Protein AF-0000000073522264 (afdb_homodimer)

Foldseek 3Di:
DPPPPPVPVPPVFKKKWKKKFFDADDDVLVVQLVVLCVVLVKAWDDKDKDAQAPAWDWDADPVRDTDTDGGGMMMMIMITDACVDVSNVSSQVSSVVRTPDMDTPDMGGDCPPPPPD/DPPPPPVPVCPVFKKKWKKKFFDADDPVLVVQLVVLCVVLVKAWDDKDKDAQAPAWDWDADPVRDTDTDGGGMMMMIMITDACVDVSNVSSQVSSVVSTPDMDTPDMGGDCPPPPPD

Nearest PDB structures (foldseek):
  6vh5-assembly1_C  TM=8.968E-01  e=1.166E-06  Brucella abortus 2308
  3lf0-assembly1_B  TM=5.833E-01  e=1.166E-03  Mycobacterium tuberculosis
  7p4v-assembly1_A  TM=5.328E-01  e=2.427E-03  Methanothermococcus thermolithotrophicus DSM 2095
  6gb2-assembly1_Bk  TM=5.004E-01  e=4.294E-02  Sus scrofa
  7pkt-assembly1_r  TM=4.452E-01  e=3.037E-01  Chlamydomonas reinhardtii

Organism: Ambrosia artemisiifolia (NCBI:txid4212)

pLDDT: mean 81.62, std 18.37, range [30.58, 97.81]

Solvent-accessible surface area (backbone atoms only — not comparable to full-atom values): 13200 Å² total; per-residue (Å²): 133,81,77,72,69,72,74,62,71,71,80,80,61,48,24,32,24,34,34,38,34,31,44,66,75,73,37,61,50,58,43,53,41,42,44,41,31,47,79,60,72,40,36,51,79,38,42,36,52,40,83,28,75,90,49,65,43,78,40,66,46,99,84,65,52,71,43,79,37,74,31,42,32,35,37,40,39,29,29,58,38,36,74,84,37,65,65,46,44,53,28,51,56,53,36,50,72,67,33,87,40,74,45,77,77,46,65,41,78,46,80,78,63,74,76,78,120,131,80,77,72,68,72,75,63,70,70,80,77,59,48,25,33,24,35,34,39,34,31,41,66,75,70,39,62,50,58,44,54,41,42,45,43,32,46,79,60,71,40,35,51,77,39,40,36,52,40,84,29,73,90,50,66,42,78,42,67,47,97,84,66,52,70,41,78,40,74,30,42,32,34,36,39,36,29,30,59,38,35,74,84,36,65,63,46,45,52,27,51,56,54,37,51,74,67,31,86,40,76,46,78,75,47,63,41,77,47,81,77,64,73,76,80,121

Sequence (234 aa):
MLARVPIVPRTDQAYKTSIVFAQDKGTSVLYKVLSAFAFRNIRLTKIESRPNRNRPIRVVNDANIGTAKHFEYMFYVDFEASMADVRAQNAMAEVQEYTSFLRVLGSYPIDMNPTREMLARVPIVPRTDQAYKTSIVFAQDKGTSVLYKVLSAFAFRNIRLTKIESRPNRNRPIRVVNDANIGTAKHFEYMFYVDFEASMADVRAQNAMAEVQEYTSFLRVLGSYPIDMNPTRE

Radius of gyration: 22.03 Å; Cα contacts (8 Å, |Δi|>4): 432; chains: 2; bounding box: 67×73×45 Å

Structure (mmCIF, N/CA/C/O backbone):
data_AF-0000000073522264-model_v1
#
loop_
_entity.id
_entity.type
_entity.pdbx_description
1 polymer 'ACT domain-containing protein'
#
loop_
_atom_site.group_PDB
_atom_site.id
_atom_site.type_symbol
_atom_site.label_atom_id
_atom_site.label_alt_id
_atom_site.label_comp_id
_atom_site.label_asym_id
_atom_site.label_entity_id
_atom_site.label_seq_id
_atom_site.pdbx_PDB_ins_code
_atom_site.Cartn_x
_atom_site.Cartn_y
_atom_site.Cartn_z
_atom_site.occupancy
_atom_site.B_iso_or_equiv
_atom_site.auth_seq_id
_atom_site.auth_comp_id
_atom_site.auth_asym_id
_atom_site.auth_atom_id
_atom_site.pdbx_PDB_model_num
ATOM 1 N N . MET A 1 1 ? 34.75 -41.188 -14.688 1 33.34 1 MET A N 1
ATOM 2 C CA . MET A 1 1 ? 34.688 -39.75 -14.867 1 33.34 1 MET A CA 1
ATOM 3 C C . MET A 1 1 ? 33.219 -39.25 -14.758 1 33.34 1 MET A C 1
ATOM 5 O O . MET A 1 1 ? 32.406 -39.562 -15.625 1 33.34 1 MET A O 1
ATOM 9 N N . LEU A 1 2 ? 32.625 -39.25 -13.641 1 36.78 2 LEU A N 1
ATOM 10 C CA . LEU A 1 2 ? 31.234 -38.969 -13.359 1 36.78 2 LEU A CA 1
ATOM 11 C C . LEU A 1 2 ? 30.875 -37.531 -13.773 1 36.78 2 LEU A C 1
ATOM 13 O O . LEU A 1 2 ? 31.531 -36.562 -13.344 1 36.78 2 LEU A O 1
ATOM 17 N N . ALA A 1 3 ? 30.469 -37.25 -15.031 1 41.97 3 ALA A N 1
ATOM 18 C CA . ALA A 1 3 ? 30.016 -35.969 -15.57 1 41.97 3 ALA A CA 1
ATOM 19 C C . ALA A 1 3 ? 29.156 -35.25 -14.562 1 41.97 3 ALA A C 1
ATOM 21 O O . ALA A 1 3 ? 28.172 -35.781 -14.055 1 41.97 3 ALA A O 1
ATOM 22 N N . ARG A 1 4 ? 29.781 -34.531 -13.633 1 42.81 4 ARG A N 1
ATOM 23 C CA . ARG A 1 4 ? 29 -33.656 -12.773 1 42.81 4 ARG A C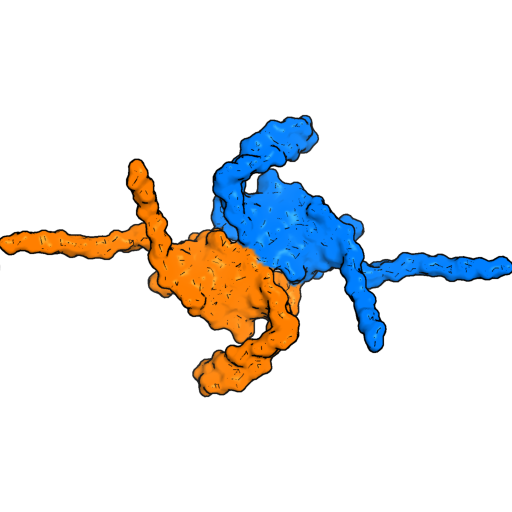A 1
ATOM 24 C C . ARG A 1 4 ? 27.984 -32.844 -13.578 1 42.81 4 ARG A C 1
ATOM 26 O O . ARG A 1 4 ? 28.359 -32.188 -14.555 1 42.81 4 ARG A O 1
ATOM 33 N N . VAL A 1 5 ? 26.859 -33.469 -13.922 1 43.53 5 VAL A N 1
ATOM 34 C CA . VAL A 1 5 ? 25.797 -32.688 -14.523 1 43.53 5 VAL A CA 1
ATOM 35 C C . VAL A 1 5 ? 25.766 -31.297 -13.883 1 43.53 5 VAL A C 1
ATOM 37 O O . VAL A 1 5 ? 25.75 -31.156 -12.656 1 43.53 5 VAL A O 1
ATOM 40 N N . PRO A 1 6 ? 26.312 -30.312 -14.578 1 42.72 6 PRO A N 1
ATOM 41 C CA . PRO A 1 6 ? 26.219 -28.969 -14 1 42.72 6 PRO A CA 1
ATOM 42 C C . PRO A 1 6 ? 24.891 -28.719 -13.297 1 42.72 6 PRO A C 1
ATOM 44 O O . PRO A 1 6 ? 23.859 -29.234 -13.734 1 42.72 6 PRO A O 1
ATOM 47 N N . ILE A 1 7 ? 24.812 -28.812 -11.992 1 42.78 7 ILE A N 1
ATOM 48 C CA . ILE A 1 7 ? 23.625 -28.25 -11.336 1 42.78 7 ILE A CA 1
ATOM 49 C C . ILE A 1 7 ? 23.156 -27.016 -12.094 1 42.78 7 ILE A C 1
ATOM 51 O O . ILE A 1 7 ? 23.891 -26.031 -12.195 1 42.78 7 ILE A O 1
ATOM 55 N N . VAL A 1 8 ? 22.625 -27.219 -13.281 1 43.12 8 VAL A N 1
ATOM 56 C CA . VAL A 1 8 ? 21.969 -26.047 -13.852 1 43.12 8 VAL A CA 1
ATOM 57 C C . VAL A 1 8 ? 21.406 -25.172 -12.727 1 43.12 8 VAL A C 1
ATOM 59 O O . VAL A 1 8 ? 20.672 -25.656 -11.859 1 43.12 8 VAL A O 1
ATOM 62 N N . PRO A 1 9 ? 22.094 -24.266 -12.25 1 41.72 9 PRO A N 1
ATOM 63 C CA . PRO A 1 9 ? 21.406 -23.406 -11.273 1 41.72 9 PRO A CA 1
ATOM 64 C C . PRO A 1 9 ? 19.906 -23.297 -11.531 1 41.72 9 PRO A C 1
ATOM 66 O O . PRO A 1 9 ? 19.484 -23.203 -12.688 1 41.72 9 PRO A O 1
ATOM 69 N N . ARG A 1 10 ? 19.031 -24.125 -11.047 1 43.56 10 ARG A N 1
ATOM 70 C CA . ARG A 1 10 ? 17.594 -23.984 -11.188 1 43.56 10 ARG A CA 1
ATOM 71 C C . ARG A 1 10 ? 17.203 -22.516 -11.375 1 43.56 10 ARG A C 1
ATOM 73 O O . ARG A 1 10 ? 17.234 -21.734 -10.422 1 43.56 10 ARG A O 1
ATOM 80 N N . THR A 1 11 ? 17.609 -21.797 -12.375 1 50.06 11 THR A N 1
ATOM 81 C CA . THR A 1 11 ? 17.266 -20.453 -12.867 1 50.06 11 THR A CA 1
ATOM 82 C C . THR A 1 11 ? 15.844 -20.078 -12.469 1 50.06 11 THR A C 1
ATOM 84 O O . THR A 1 11 ? 15.477 -18.906 -12.523 1 50.06 11 THR A O 1
ATOM 87 N N . ASP A 1 12 ? 14.977 -21.047 -12.297 1 57.31 12 ASP A N 1
ATOM 88 C CA . ASP A 1 12 ? 13.547 -20.844 -12.133 1 57.31 12 ASP A CA 1
ATOM 89 C C . ASP A 1 12 ? 13.203 -20.5 -10.688 1 57.31 12 ASP A C 1
ATOM 91 O O . ASP A 1 12 ? 12.031 -20.562 -10.289 1 57.31 12 ASP A O 1
ATOM 95 N N . GLN A 1 13 ? 14.234 -20.391 -9.875 1 72.75 13 GLN A N 1
ATOM 96 C CA . GLN A 1 13 ? 13.938 -20.172 -8.461 1 72.75 13 GLN A CA 1
ATOM 97 C C . GLN A 1 13 ? 13.312 -18.797 -8.234 1 72.75 13 GLN A C 1
ATOM 99 O O . GLN A 1 13 ? 13.828 -17.797 -8.719 1 72.75 13 GLN A O 1
ATOM 104 N N . ALA A 1 14 ? 12.18 -18.875 -7.711 1 86.5 14 ALA A N 1
ATOM 105 C CA . ALA A 1 14 ? 11.5 -17.625 -7.367 1 86.5 14 ALA A CA 1
ATOM 106 C C . ALA A 1 14 ? 12.234 -16.891 -6.254 1 86.5 14 ALA A C 1
ATOM 108 O O . ALA A 1 14 ? 12.82 -17.516 -5.367 1 86.5 14 ALA A O 1
ATOM 109 N N . TYR A 1 15 ? 12.586 -15.672 -6.496 1 93.81 15 TYR A N 1
ATOM 110 C CA . TYR A 1 15 ? 13.211 -14.82 -5.496 1 93.81 15 TYR A CA 1
ATOM 111 C C . TYR A 1 15 ? 12.203 -13.82 -4.926 1 93.81 15 TYR A C 1
ATOM 113 O O . TYR A 1 15 ? 11.211 -13.484 -5.578 1 93.81 15 TYR A O 1
ATOM 121 N N . LYS A 1 16 ? 12.469 -13.492 -3.727 1 95.56 16 LYS A N 1
ATOM 122 C CA . LYS A 1 16 ? 11.773 -12.391 -3.059 1 95.56 16 LYS A CA 1
ATOM 123 C C . LYS A 1 16 ? 12.75 -11.312 -2.609 1 95.56 16 LYS A C 1
ATOM 125 O O . LYS A 1 16 ? 13.844 -11.617 -2.121 1 95.56 16 LYS A O 1
ATOM 130 N N . THR A 1 17 ? 12.398 -10.078 -2.812 1 97.44 17 THR A N 1
ATOM 131 C CA . THR A 1 17 ? 13.195 -8.953 -2.34 1 97.44 17 THR A CA 1
ATOM 132 C C . THR A 1 17 ? 12.383 -8.078 -1.39 1 97.44 17 THR A C 1
ATOM 134 O O . THR A 1 17 ? 11.203 -7.805 -1.64 1 97.44 17 THR A O 1
ATOM 137 N N . SER A 1 18 ? 12.984 -7.699 -0.272 1 97.81 18 SER A N 1
ATOM 138 C CA . SER A 1 18 ? 12.375 -6.805 0.712 1 97.81 18 SER A CA 1
ATOM 139 C C . SER A 1 18 ? 13.047 -5.434 0.695 1 97.81 18 SER A C 1
ATOM 141 O O . SER A 1 18 ? 14.273 -5.336 0.694 1 97.81 18 SER A O 1
ATOM 143 N N . ILE A 1 19 ? 12.148 -4.434 0.657 1 97.69 19 ILE A N 1
ATOM 144 C CA . ILE A 1 19 ? 12.695 -3.08 0.683 1 97.69 19 ILE A CA 1
ATOM 145 C C . ILE A 1 19 ? 11.977 -2.26 1.756 1 97.69 19 ILE A C 1
ATOM 147 O O . ILE A 1 19 ? 10.898 -2.631 2.215 1 97.69 19 ILE A O 1
ATOM 151 N N . VAL A 1 20 ? 12.641 -1.183 2.17 1 95.75 20 VAL A N 1
ATOM 152 C CA . VAL A 1 20 ? 12.039 -0.166 3.023 1 95.75 20 VAL A CA 1
ATOM 153 C C . VAL A 1 20 ? 12.297 1.222 2.443 1 95.75 20 VAL A C 1
ATOM 155 O O . VAL A 1 20 ? 13.391 1.491 1.936 1 95.75 20 VAL A O 1
ATOM 158 N N . PHE A 1 21 ? 11.258 2.051 2.424 1 93.75 21 PHE A N 1
ATOM 159 C CA . PHE A 1 21 ? 11.422 3.432 1.981 1 93.75 21 PHE A CA 1
ATOM 160 C C . PHE A 1 21 ? 10.57 4.375 2.82 1 93.75 21 PHE A C 1
ATOM 162 O O . PHE A 1 21 ? 9.742 3.926 3.617 1 93.75 21 PHE A O 1
ATOM 169 N N . ALA A 1 22 ? 10.922 5.578 2.713 1 88.75 22 ALA A N 1
ATOM 170 C CA . ALA A 1 22 ? 10.219 6.559 3.533 1 88.75 22 ALA A CA 1
ATOM 171 C C . ALA A 1 22 ? 9.625 7.672 2.672 1 88.75 22 ALA A C 1
ATOM 173 O O . ALA A 1 22 ? 10.133 7.961 1.584 1 88.75 22 ALA A O 1
ATOM 174 N N . GLN A 1 23 ? 8.5 8.078 3.156 1 77.62 23 GLN A N 1
ATOM 175 C CA . GLN A 1 23 ? 7.844 9.234 2.557 1 77.62 23 GLN A CA 1
ATOM 176 C C . GLN A 1 23 ? 7.727 10.375 3.561 1 77.62 23 GLN A C 1
ATOM 178 O O . GLN A 1 23 ? 7.531 10.148 4.754 1 77.62 23 GLN A O 1
ATOM 183 N N . ASP A 1 24 ? 7.996 11.586 3.105 1 70.88 24 ASP A N 1
ATOM 184 C CA . ASP A 1 24 ? 7.871 12.727 4.008 1 70.88 24 ASP A CA 1
ATOM 185 C C . ASP A 1 24 ? 6.41 12.977 4.379 1 70.88 24 ASP A C 1
ATOM 187 O O . ASP A 1 24 ? 6.07 13.055 5.562 1 70.88 24 ASP A O 1
ATOM 191 N N . LYS A 1 25 ? 5.598 13.453 3.377 1 62.25 25 LYS A N 1
ATOM 192 C CA . LYS A 1 25 ? 4.203 13.766 3.691 1 62.25 25 LYS A CA 1
ATOM 193 C C . LYS A 1 25 ? 3.264 13.211 2.625 1 62.25 25 LYS A C 1
ATOM 195 O O . LYS A 1 25 ? 3.574 13.25 1.434 1 62.25 25 LYS A O 1
ATOM 200 N N . GLY A 1 26 ? 2.23 12.531 3.209 1 62.28 26 GLY A N 1
ATOM 201 C CA . GLY A 1 26 ? 1.104 12.344 2.307 1 62.28 26 GLY A CA 1
ATOM 202 C C . GLY A 1 26 ? 1.133 11.008 1.585 1 62.28 26 GLY A C 1
ATOM 203 O O . GLY A 1 26 ? 1.849 10.094 1.993 1 62.28 26 GLY A O 1
ATOM 204 N N . THR A 1 27 ? 0.081 10.648 0.74 1 64 27 THR A N 1
ATOM 205 C CA . THR A 1 27 ? -0.155 9.414 0.001 1 64 27 THR A CA 1
ATOM 206 C C . THR A 1 27 ? 0.409 9.508 -1.414 1 64 27 THR A C 1
ATOM 208 O O . THR A 1 27 ? 0.301 8.57 -2.199 1 64 27 THR A O 1
ATOM 211 N N . SER A 1 28 ? 1.182 10.547 -1.798 1 72.88 28 SER A N 1
ATOM 212 C CA . SER A 1 28 ? 1.562 10.719 -3.195 1 72.88 28 SER A CA 1
ATOM 213 C C . SER A 1 28 ? 2.758 9.836 -3.553 1 72.88 28 SER A C 1
ATOM 215 O O . SER A 1 28 ? 2.811 9.266 -4.645 1 72.88 28 SER A O 1
ATOM 217 N N . VAL A 1 29 ? 3.557 9.617 -2.604 1 83.12 29 VAL A N 1
ATOM 218 C CA . VAL A 1 29 ? 4.789 8.906 -2.928 1 83.12 29 VAL A CA 1
ATOM 219 C C . VAL A 1 29 ? 4.504 7.41 -3.068 1 83.12 29 VAL A C 1
ATOM 221 O O . VAL A 1 29 ? 5.051 6.75 -3.955 1 83.12 29 VAL A O 1
ATOM 224 N N . LEU A 1 30 ? 3.551 6.93 -2.283 1 88.94 30 LEU A N 1
ATOM 225 C CA . LEU A 1 30 ? 3.271 5.5 -2.307 1 88.94 30 LEU A CA 1
ATOM 226 C C . LEU A 1 30 ? 2.664 5.086 -3.643 1 88.94 30 LEU A C 1
ATOM 228 O O . LEU A 1 30 ? 3.025 4.047 -4.199 1 88.94 30 LEU A O 1
ATOM 232 N N . TYR A 1 31 ? 1.767 5.895 -4.105 1 86.81 31 TYR A N 1
ATOM 233 C CA . TYR A 1 31 ? 1.146 5.602 -5.391 1 86.81 31 TYR A CA 1
ATOM 234 C C . TYR A 1 31 ? 2.189 5.531 -6.5 1 86.81 31 TYR A C 1
ATOM 236 O O . TYR A 1 31 ? 2.146 4.633 -7.344 1 86.81 31 TYR A O 1
ATOM 244 N N . LYS A 1 32 ? 3.119 6.398 -6.5 1 90.06 32 LYS A N 1
ATOM 245 C CA . LYS A 1 32 ? 4.172 6.422 -7.512 1 90.06 32 LYS A CA 1
ATOM 246 C C . LYS A 1 32 ? 5.074 5.195 -7.398 1 90.06 32 LYS A C 1
ATOM 248 O O . LYS A 1 32 ? 5.445 4.598 -8.406 1 90.06 32 LYS A O 1
ATOM 253 N N . VAL A 1 33 ? 5.367 4.859 -6.227 1 92.94 33 VAL A N 1
ATOM 254 C CA . VAL A 1 33 ? 6.211 3.693 -5.988 1 92.94 33 VAL A CA 1
ATOM 255 C C . VAL A 1 33 ? 5.516 2.438 -6.512 1 92.94 33 VAL A C 1
ATOM 257 O O . VAL A 1 33 ? 6.129 1.636 -7.223 1 92.94 33 VAL A O 1
ATOM 260 N N . LEU A 1 34 ? 4.254 2.303 -6.203 1 92 34 LEU A N 1
ATOM 261 C CA . LEU A 1 34 ? 3.518 1.123 -6.645 1 92 34 LEU A CA 1
ATOM 262 C C . LEU A 1 34 ? 3.402 1.09 -8.164 1 92 34 LEU A C 1
ATOM 264 O O . LEU A 1 34 ? 3.404 0.015 -8.766 1 92 34 LEU A O 1
ATOM 268 N N . SER A 1 35 ? 3.303 2.23 -8.742 1 91.44 35 SER A N 1
ATOM 269 C CA . SER A 1 35 ? 3.25 2.297 -10.195 1 91.44 35 SER A CA 1
ATOM 270 C C . SER A 1 35 ? 4.531 1.755 -10.82 1 91.44 35 SER A C 1
ATOM 272 O O . SER A 1 35 ? 4.492 1.12 -11.875 1 91.44 35 SER A O 1
ATOM 274 N N . ALA A 1 36 ? 5.648 2.01 -10.188 1 93.88 36 ALA A N 1
ATOM 275 C CA . ALA A 1 36 ? 6.938 1.529 -10.68 1 93.88 36 ALA A CA 1
ATOM 276 C C . ALA A 1 36 ? 6.961 0.005 -10.758 1 93.88 36 ALA A C 1
ATOM 278 O O . ALA A 1 36 ? 7.574 -0.566 -11.664 1 93.88 36 ALA A O 1
ATOM 279 N N . PHE A 1 37 ? 6.297 -0.645 -9.844 1 94.25 37 PHE A N 1
ATOM 280 C CA . PHE A 1 37 ? 6.246 -2.102 -9.836 1 94.25 37 PHE A CA 1
ATOM 281 C C . PHE A 1 37 ? 5.195 -2.607 -10.82 1 94.25 37 PHE A C 1
ATOM 283 O O . PHE A 1 37 ? 5.449 -3.549 -11.578 1 94.25 37 PHE A O 1
ATOM 290 N N . ALA A 1 38 ? 4.062 -1.955 -10.773 1 90.75 38 ALA A N 1
ATOM 291 C CA . ALA A 1 38 ? 2.951 -2.391 -11.617 1 90.75 38 ALA A CA 1
ATOM 292 C C . ALA A 1 38 ? 3.324 -2.316 -13.094 1 90.75 38 ALA A C 1
ATOM 294 O O . ALA A 1 38 ? 3.02 -3.229 -13.867 1 90.75 38 ALA A O 1
ATOM 295 N N . PHE A 1 39 ? 4.004 -1.31 -13.547 1 91.88 39 PHE A N 1
ATOM 296 C CA . PHE A 1 39 ? 4.367 -1.093 -14.938 1 91.88 39 PHE A CA 1
ATOM 297 C C . PHE A 1 39 ? 5.359 -2.148 -15.414 1 91.88 39 PHE A C 1
ATOM 299 O O . PHE A 1 39 ? 5.523 -2.361 -16.609 1 91.88 39 PHE A O 1
ATOM 306 N N . ARG A 1 40 ? 5.98 -2.801 -14.484 1 93.88 40 ARG A N 1
ATOM 307 C CA . ARG A 1 40 ? 6.992 -3.791 -14.836 1 93.88 40 ARG A CA 1
ATOM 308 C C . ARG A 1 40 ? 6.512 -5.203 -14.516 1 93.88 40 ARG A C 1
ATOM 310 O O . ARG A 1 40 ? 7.293 -6.152 -14.539 1 93.88 40 ARG A O 1
ATOM 317 N N . ASN A 1 41 ? 5.293 -5.293 -14.133 1 90.88 41 ASN A N 1
ATOM 318 C CA . ASN A 1 41 ? 4.652 -6.566 -13.82 1 90.88 41 ASN A CA 1
ATOM 319 C C . ASN A 1 41 ? 5.383 -7.305 -12.703 1 90.88 41 ASN A C 1
ATOM 321 O O . ASN A 1 41 ? 5.613 -8.516 -12.797 1 90.88 41 ASN A O 1
ATOM 325 N N . ILE A 1 42 ? 5.797 -6.531 -11.758 1 92.62 42 ILE A N 1
ATOM 326 C CA . ILE A 1 42 ? 6.414 -7.125 -10.578 1 92.62 42 ILE A CA 1
ATOM 327 C C . ILE A 1 42 ? 5.371 -7.293 -9.477 1 92.62 42 ILE A C 1
ATOM 329 O O . ILE A 1 42 ? 4.73 -6.32 -9.07 1 92.62 42 ILE A O 1
ATOM 333 N N . ARG A 1 43 ? 5.25 -8.5 -9.031 1 89.19 43 ARG A N 1
ATOM 334 C CA . ARG A 1 43 ? 4.227 -8.82 -8.039 1 89.19 43 ARG A CA 1
ATOM 335 C C . ARG A 1 43 ? 4.703 -8.484 -6.629 1 89.19 43 ARG A C 1
ATOM 337 O O . ARG A 1 43 ? 5.801 -8.883 -6.23 1 89.19 43 ARG A O 1
ATOM 344 N N . LEU A 1 44 ? 3.85 -7.746 -5.891 1 92.25 44 LEU A N 1
ATOM 345 C CA . LEU A 1 44 ? 4.125 -7.496 -4.48 1 92.25 44 LEU A CA 1
ATOM 346 C C . LEU A 1 44 ? 3.562 -8.617 -3.609 1 92.25 44 LEU A C 1
ATOM 348 O O . LEU A 1 44 ? 2.467 -9.117 -3.869 1 92.25 44 LEU A O 1
ATOM 352 N N . THR A 1 45 ? 4.258 -8.961 -2.576 1 89.88 45 THR A N 1
ATOM 353 C CA . THR A 1 45 ? 3.789 -10.023 -1.692 1 89.88 45 THR A CA 1
ATOM 354 C C . THR A 1 45 ? 3.52 -9.484 -0.291 1 89.88 45 THR A C 1
ATOM 356 O O . THR A 1 45 ? 2.887 -10.156 0.526 1 89.88 45 THR A O 1
ATOM 359 N N . LYS A 1 46 ? 3.949 -8.25 -0.08 1 93.25 46 LYS A N 1
ATOM 360 C CA . LYS A 1 46 ? 3.715 -7.609 1.211 1 93.25 46 LYS A CA 1
ATOM 361 C C . LYS A 1 46 ? 3.852 -6.094 1.106 1 93.25 46 LYS A C 1
ATOM 363 O O . LYS A 1 46 ? 4.715 -5.59 0.384 1 93.25 46 LYS A O 1
ATOM 368 N N . ILE A 1 47 ? 3.023 -5.371 1.811 1 94 47 ILE A N 1
ATOM 369 C CA . ILE A 1 47 ? 3.184 -3.934 2.01 1 94 47 ILE A CA 1
ATOM 370 C C . ILE A 1 47 ? 2.729 -3.555 3.418 1 94 47 ILE A C 1
ATOM 372 O O . ILE A 1 47 ? 1.702 -4.039 3.896 1 94 47 ILE A O 1
ATOM 376 N N . GLU A 1 48 ? 3.516 -2.725 4.066 1 95.25 48 GLU A N 1
ATOM 377 C CA . GLU A 1 48 ? 3.211 -2.287 5.426 1 95.25 48 GLU A CA 1
ATOM 378 C C . GLU A 1 48 ? 3.746 -0.883 5.688 1 95.25 48 GLU A C 1
ATOM 380 O O . GLU A 1 48 ? 4.906 -0.591 5.398 1 95.25 48 GLU A O 1
ATOM 385 N N . SER A 1 49 ? 2.846 -0.068 6.121 1 93.12 49 SER A N 1
ATOM 386 C CA . SER A 1 49 ? 3.287 1.252 6.559 1 93.12 49 SER A CA 1
ATOM 387 C C . SER A 1 49 ? 3.48 1.297 8.07 1 93.12 49 SER A C 1
ATOM 389 O O . SER A 1 49 ? 2.721 0.678 8.82 1 93.12 49 SER A O 1
ATOM 391 N N . ARG A 1 50 ? 4.5 2.045 8.531 1 91.88 50 ARG A N 1
ATOM 392 C CA . ARG A 1 50 ? 4.75 2.279 9.953 1 91.88 50 ARG A CA 1
ATOM 393 C C . ARG A 1 50 ? 5.074 3.744 10.211 1 91.88 50 ARG A C 1
ATOM 395 O O . ARG A 1 50 ? 5.883 4.344 9.5 1 91.88 50 ARG A O 1
ATOM 402 N N . PRO A 1 51 ? 4.383 4.195 11.273 1 86.88 51 PRO A N 1
ATOM 403 C CA . PRO A 1 51 ? 4.746 5.566 11.641 1 86.88 51 PRO A CA 1
ATOM 404 C C . PRO A 1 51 ? 6.191 5.684 12.125 1 86.88 51 PRO A C 1
ATOM 406 O O . PRO A 1 51 ? 6.699 4.781 12.789 1 86.88 51 PRO A O 1
ATOM 409 N N . ASN A 1 52 ? 6.82 6.73 11.547 1 82.69 52 ASN A N 1
ATOM 410 C CA . ASN A 1 52 ? 8.172 7.043 12 1 82.69 52 ASN A CA 1
ATOM 411 C C . ASN A 1 52 ? 8.242 8.43 12.633 1 82.69 52 ASN A C 1
ATOM 413 O O . ASN A 1 52 ? 8.969 9.297 12.156 1 82.69 52 ASN A O 1
ATOM 417 N N . ARG A 1 53 ? 7.488 9 13.438 1 70.94 53 ARG A N 1
ATOM 418 C CA . ARG A 1 53 ? 7.367 10.359 13.945 1 70.94 53 ARG A CA 1
ATOM 419 C C . ARG A 1 53 ? 8.633 10.789 14.68 1 70.94 53 ARG A C 1
ATOM 421 O O . ARG A 1 53 ? 9.148 11.891 14.461 1 70.94 53 ARG A O 1
ATOM 428 N N . ASN A 1 54 ? 9.109 10.094 15.578 1 66.38 54 ASN A N 1
ATOM 429 C CA . ASN A 1 54 ? 10.062 10.688 16.5 1 66.38 54 ASN A CA 1
ATOM 430 C C . ASN A 1 54 ? 11.461 10.094 16.328 1 66.38 54 ASN A C 1
ATOM 432 O O . ASN A 1 54 ? 12.266 10.102 17.266 1 66.38 54 ASN A O 1
ATOM 436 N N . ARG A 1 55 ? 11.688 9.609 15.141 1 75.12 55 ARG A N 1
ATOM 437 C CA . ARG A 1 55 ? 13.023 9.047 15 1 75.12 55 ARG A CA 1
ATOM 438 C C . ARG A 1 55 ? 13.648 9.438 13.664 1 75.12 55 ARG A C 1
ATOM 440 O O . ARG A 1 55 ? 13.188 9 12.609 1 75.12 55 ARG A O 1
ATOM 447 N N . PRO A 1 56 ? 14.625 10.344 13.828 1 82.75 56 PRO A N 1
ATOM 448 C CA . PRO A 1 56 ? 15.289 10.664 12.57 1 82.75 56 PRO A CA 1
ATOM 449 C C . PRO A 1 56 ? 16.078 9.484 12 1 82.75 56 PRO A C 1
ATOM 451 O O . PRO A 1 56 ? 16.578 8.648 12.758 1 82.75 56 PRO A O 1
ATOM 454 N N . ILE A 1 57 ? 16.172 9.375 10.734 1 82.06 57 ILE A N 1
ATOM 455 C CA . ILE A 1 57 ? 16.953 8.367 10.039 1 82.06 57 ILE A CA 1
ATOM 456 C C . ILE A 1 57 ? 18.156 9.023 9.367 1 82.06 57 ILE A C 1
ATOM 458 O O . ILE A 1 57 ? 18.031 10.086 8.742 1 82.06 57 ILE A O 1
ATOM 462 N N . ARG A 1 58 ? 19.266 8.453 9.664 1 85.56 58 ARG A N 1
ATOM 463 C CA . ARG A 1 58 ? 20.453 8.953 8.969 1 85.56 58 ARG A CA 1
ATOM 464 C C . ARG A 1 58 ? 20.438 8.547 7.5 1 85.56 58 ARG A C 1
ATOM 466 O O . ARG A 1 58 ? 20.359 7.363 7.18 1 85.56 58 ARG A O 1
ATOM 473 N N . VAL A 1 59 ? 20.469 9.492 6.629 1 84.31 59 VAL A N 1
ATOM 474 C CA . VAL A 1 59 ? 20.516 9.242 5.191 1 84.31 59 VAL A CA 1
ATOM 475 C C . VAL A 1 59 ? 21.844 9.711 4.617 1 84.31 59 VAL A C 1
ATOM 477 O O . VAL A 1 59 ? 22.297 10.828 4.898 1 84.31 59 VAL A O 1
ATOM 480 N N . VAL A 1 60 ? 22.391 8.82 3.975 1 83 60 VAL A N 1
ATOM 481 C CA . VAL A 1 60 ? 23.672 9.164 3.369 1 83 60 VAL A CA 1
ATOM 482 C C . VAL A 1 60 ? 23.469 9.531 1.9 1 83 60 VAL A C 1
ATOM 484 O O . VAL A 1 60 ? 22.734 8.852 1.18 1 83 60 VAL A O 1
ATOM 487 N N . ASN A 1 61 ? 24.047 10.656 1.479 1 79 61 ASN A N 1
ATOM 488 C CA . ASN A 1 61 ? 23.969 11.039 0.074 1 79 61 ASN A CA 1
ATOM 489 C C . ASN A 1 61 ? 25.109 10.461 -0.74 1 79 61 ASN A C 1
ATOM 491 O O . ASN A 1 61 ? 25.906 9.664 -0.225 1 79 61 ASN A O 1
ATOM 495 N N . ASP A 1 62 ? 24.984 10.758 -2.084 1 76.62 62 ASP A N 1
ATOM 496 C CA . ASP A 1 62 ? 25.984 10.18 -2.982 1 76.62 62 ASP A CA 1
ATOM 497 C C . ASP A 1 62 ? 27.391 10.594 -2.58 1 76.62 62 ASP A C 1
ATOM 499 O O . ASP A 1 62 ? 28.359 9.922 -2.92 1 76.62 62 ASP A O 1
ATOM 503 N N . ALA A 1 63 ? 27.547 11.711 -1.849 1 85.06 63 ALA A N 1
ATOM 504 C CA . ALA A 1 63 ? 28.844 12.211 -1.395 1 85.06 63 ALA A CA 1
ATOM 505 C C . ALA A 1 63 ? 29.219 11.617 -0.041 1 85.06 63 ALA A C 1
ATOM 507 O O . ALA A 1 63 ? 30.172 12.062 0.595 1 85.06 63 ALA A O 1
ATOM 508 N N . ASN A 1 64 ? 28.438 10.719 0.421 1 82.5 64 ASN A N 1
ATOM 509 C CA . ASN A 1 64 ? 28.672 10.008 1.676 1 82.5 64 ASN A CA 1
ATOM 510 C C . ASN A 1 64 ? 28.469 10.922 2.881 1 82.5 64 ASN A C 1
ATOM 512 O O . ASN A 1 64 ? 29.109 10.734 3.92 1 82.5 64 ASN A O 1
ATOM 516 N N . ILE A 1 65 ? 27.938 11.992 2.717 1 84.94 65 ILE A N 1
ATOM 517 C CA . ILE A 1 65 ? 27.594 12.891 3.809 1 84.94 65 ILE A CA 1
ATOM 518 C C . ILE A 1 65 ? 26.25 12.469 4.414 1 84.94 65 ILE A C 1
ATOM 520 O O . ILE A 1 65 ? 25.25 12.359 3.703 1 84.94 65 ILE A O 1
ATOM 524 N N . GLY A 1 66 ? 26.266 12.172 5.75 1 83.38 66 GLY A N 1
ATOM 525 C CA . GLY A 1 66 ? 25.062 11.734 6.445 1 83.38 66 GLY A CA 1
ATOM 526 C C . GLY A 1 66 ? 24.266 12.875 7.031 1 83.38 66 GLY A C 1
ATOM 527 O O . GLY A 1 66 ? 24.828 13.844 7.539 1 83.38 66 GLY A O 1
ATOM 528 N N . THR A 1 67 ? 23.031 12.898 6.734 1 85.56 67 THR A N 1
ATOM 529 C CA . THR A 1 67 ? 22.125 13.875 7.32 1 85.56 67 THR A CA 1
ATOM 530 C C . THR A 1 67 ? 20.953 13.18 8.016 1 85.56 67 THR A C 1
ATOM 532 O O . THR A 1 67 ? 20.5 12.125 7.57 1 85.56 67 THR A O 1
ATOM 535 N N . ALA A 1 68 ? 20.625 13.789 9.117 1 85.69 68 ALA A N 1
ATOM 536 C CA . ALA A 1 68 ? 19.469 13.258 9.836 1 85.69 68 ALA A CA 1
ATOM 537 C C . ALA A 1 68 ? 18.172 13.797 9.258 1 85.69 68 ALA A C 1
ATOM 539 O O . ALA A 1 68 ? 18.016 15.016 9.102 1 85.69 68 ALA A O 1
ATOM 540 N N . LYS A 1 69 ? 17.406 12.867 8.883 1 85.31 69 LYS A N 1
ATOM 541 C CA . LYS A 1 69 ? 16.125 13.273 8.312 1 85.31 69 LYS A CA 1
ATOM 542 C C . LYS A 1 69 ? 14.961 12.633 9.055 1 85.31 69 LYS A C 1
ATOM 544 O O . LYS A 1 69 ? 15.047 11.469 9.469 1 85.31 69 LYS A O 1
ATOM 549 N N . HIS A 1 70 ? 13.93 13.477 9.211 1 83.5 70 HIS A N 1
ATOM 550 C CA . HIS A 1 70 ? 12.703 12.984 9.828 1 83.5 70 HIS A CA 1
ATOM 551 C C . HIS A 1 70 ? 11.68 12.57 8.766 1 83.5 70 HIS A C 1
ATOM 553 O O . HIS A 1 70 ? 11.461 13.297 7.797 1 83.5 70 HIS A O 1
ATOM 559 N N . PHE A 1 71 ? 11.242 11.32 8.992 1 81.38 71 PHE A N 1
ATOM 560 C CA . PHE A 1 71 ? 10.188 10.836 8.109 1 81.38 71 PHE A CA 1
ATOM 561 C C . PHE A 1 71 ? 8.898 10.578 8.883 1 81.38 71 PHE A C 1
ATOM 563 O O . PHE A 1 71 ? 8.938 10.242 10.062 1 81.38 71 PHE A O 1
ATOM 570 N N . GLU A 1 72 ? 7.828 10.766 8.148 1 79.25 72 GLU A N 1
ATOM 571 C CA . GLU A 1 72 ? 6.543 10.555 8.805 1 79.25 72 GLU A CA 1
ATOM 572 C C . GLU A 1 72 ? 6.16 9.078 8.805 1 79.25 72 GLU A C 1
ATOM 574 O O . GLU A 1 72 ? 5.633 8.57 9.797 1 79.25 72 GLU A O 1
ATOM 579 N N . TYR A 1 73 ? 6.445 8.5 7.711 1 86 73 TYR A N 1
ATOM 580 C CA . TYR A 1 73 ? 6.066 7.098 7.566 1 86 73 TYR A CA 1
ATOM 581 C C . TYR A 1 73 ? 7.168 6.305 6.879 1 86 73 TYR A C 1
ATOM 583 O O . TYR A 1 73 ? 7.863 6.824 6 1 86 73 TYR A O 1
ATOM 591 N N . MET A 1 74 ? 7.332 5.094 7.387 1 91.75 74 MET A N 1
ATOM 592 C CA . MET A 1 74 ? 8.133 4.082 6.703 1 91.75 74 MET A CA 1
ATOM 593 C C . MET A 1 74 ? 7.242 3.049 6.023 1 91.75 74 MET A C 1
ATOM 595 O O . MET A 1 74 ? 6.215 2.648 6.574 1 91.75 74 MET A O 1
ATOM 599 N N . PHE A 1 75 ? 7.664 2.66 4.836 1 94.38 75 PHE A N 1
ATOM 600 C CA . PHE A 1 75 ? 6.949 1.621 4.109 1 94.38 75 PHE A CA 1
ATOM 601 C C . PHE A 1 75 ? 7.84 0.41 3.871 1 94.38 75 PHE A C 1
ATOM 603 O O . PHE A 1 75 ? 8.961 0.545 3.369 1 94.38 75 PHE A O 1
ATOM 610 N N . TYR A 1 76 ? 7.367 -0.71 4.258 1 96.06 76 TYR A N 1
ATOM 611 C CA . TYR A 1 76 ? 8.016 -1.989 4 1 96.06 76 TYR A CA 1
ATOM 612 C C . TYR A 1 76 ? 7.293 -2.756 2.898 1 96.06 76 TYR A C 1
ATOM 614 O O . TYR A 1 76 ? 6.078 -2.959 2.971 1 96.06 76 TYR A O 1
ATOM 622 N N . VAL A 1 77 ? 8.055 -3.189 1.904 1 95.88 77 VAL A N 1
ATOM 623 C CA . VAL A 1 77 ? 7.445 -3.842 0.75 1 95.88 77 VAL A CA 1
ATOM 624 C C . VAL A 1 77 ? 8.25 -5.082 0.37 1 95.88 77 VAL A C 1
ATOM 626 O O . VAL A 1 77 ? 9.484 -5.039 0.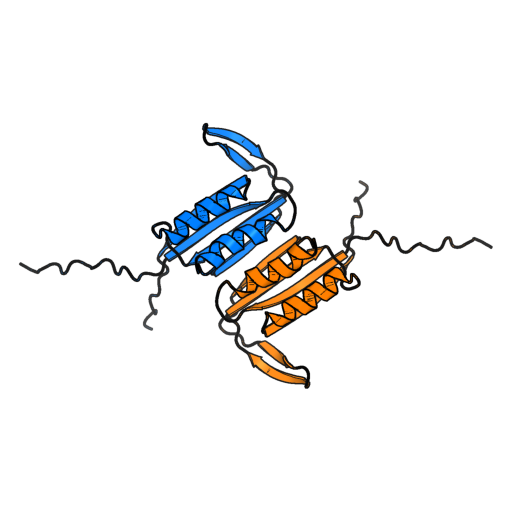33 1 95.88 77 VAL A O 1
ATOM 629 N N . ASP A 1 78 ? 7.574 -6.184 0.193 1 95.25 78 ASP A N 1
ATOM 630 C CA . ASP A 1 78 ? 8.156 -7.371 -0.431 1 95.25 78 ASP A CA 1
ATOM 631 C C . ASP A 1 78 ? 7.621 -7.559 -1.85 1 95.25 78 ASP A C 1
ATOM 633 O O . ASP A 1 78 ? 6.43 -7.375 -2.102 1 95.25 78 ASP A O 1
ATOM 637 N N . PHE A 1 79 ? 8.484 -7.953 -2.736 1 94.38 79 PHE A N 1
ATOM 638 C CA . PHE A 1 79 ? 8.039 -8.227 -4.098 1 94.38 79 PHE A CA 1
ATOM 639 C C . PHE A 1 79 ? 8.758 -9.438 -4.672 1 94.38 79 PHE A C 1
ATOM 641 O O . PHE A 1 79 ? 9.828 -9.812 -4.195 1 94.38 79 PHE A O 1
ATOM 648 N N . GLU A 1 80 ? 8.148 -10.023 -5.684 1 92.88 80 GLU A N 1
ATOM 649 C CA . GLU A 1 80 ? 8.641 -11.266 -6.281 1 92.88 80 GLU A CA 1
ATOM 650 C C . GLU A 1 80 ? 9.594 -10.977 -7.438 1 92.88 80 GLU A C 1
ATOM 652 O O . GLU A 1 80 ? 9.219 -11.094 -8.602 1 92.88 80 GLU A O 1
ATOM 657 N N . ALA A 1 81 ? 10.781 -10.789 -7.121 1 95 81 ALA A N 1
ATOM 658 C CA . ALA A 1 81 ? 11.875 -10.625 -8.07 1 95 81 ALA A CA 1
ATOM 659 C C . ALA A 1 81 ? 13.219 -10.547 -7.344 1 95 81 ALA A C 1
ATOM 661 O O . ALA A 1 81 ? 13.289 -10.102 -6.195 1 95 81 ALA A O 1
ATOM 662 N N . SER A 1 82 ? 14.195 -11.008 -8.023 1 95.69 82 SER A N 1
ATOM 663 C CA . SER A 1 82 ? 15.562 -10.828 -7.535 1 95.69 82 SER A CA 1
ATOM 664 C C . SER A 1 82 ? 16.125 -9.477 -7.957 1 95.69 82 SER A C 1
ATOM 666 O O . SER A 1 82 ? 15.727 -8.922 -8.984 1 95.69 82 SER A O 1
ATOM 668 N N . MET A 1 83 ? 17.109 -9.062 -7.203 1 95 83 MET A N 1
ATOM 669 C CA . MET A 1 83 ? 17.766 -7.82 -7.598 1 95 83 MET A CA 1
ATOM 670 C C . MET A 1 83 ? 18.672 -8.055 -8.805 1 95 83 MET A C 1
ATOM 672 O O . MET A 1 83 ? 19.172 -7.098 -9.406 1 95 83 MET A O 1
ATOM 676 N N . ALA A 1 84 ? 18.812 -9.273 -9.18 1 94.88 84 ALA A N 1
ATOM 677 C CA . ALA A 1 84 ? 19.516 -9.57 -10.422 1 94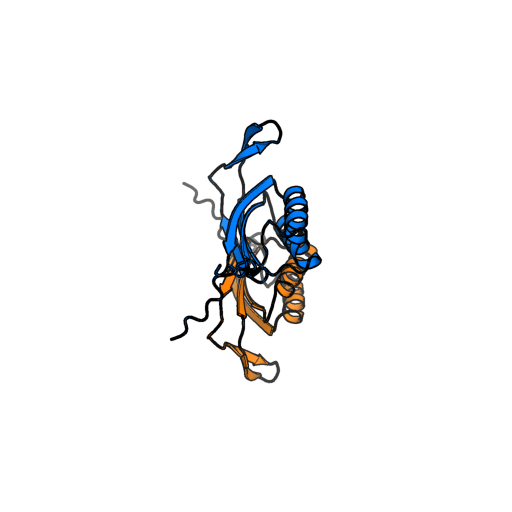.88 84 ALA A CA 1
ATOM 678 C C . ALA A 1 84 ? 18.625 -9.344 -11.633 1 94.88 84 ALA A C 1
ATOM 680 O O . ALA A 1 84 ? 19.109 -9.258 -12.766 1 94.88 84 ALA A O 1
ATOM 681 N N . ASP A 1 85 ? 17.406 -9.305 -11.453 1 95.12 85 ASP A N 1
ATOM 682 C CA . ASP A 1 85 ? 16.422 -9.031 -12.492 1 95.12 85 ASP A CA 1
ATOM 683 C C . ASP A 1 85 ? 16.453 -7.562 -12.898 1 95.12 85 ASP A C 1
ATOM 685 O O . ASP A 1 85 ? 16.297 -6.676 -12.062 1 95.12 85 ASP A O 1
ATOM 689 N N . VAL A 1 86 ? 16.594 -7.309 -14.188 1 96.5 86 VAL A N 1
ATOM 690 C CA . VAL A 1 86 ? 16.703 -5.949 -14.703 1 96.5 86 VAL A CA 1
ATOM 691 C C . VAL A 1 86 ? 15.43 -5.168 -14.398 1 96.5 86 VAL A C 1
ATOM 693 O O . VAL A 1 86 ? 15.477 -3.963 -14.148 1 96.5 86 VAL A O 1
ATOM 696 N N . ARG A 1 87 ? 14.289 -5.82 -14.539 1 96.25 87 ARG A N 1
ATOM 697 C CA . ARG A 1 87 ? 13.031 -5.156 -14.211 1 96.25 87 ARG A CA 1
ATOM 698 C C . ARG A 1 87 ? 13.047 -4.621 -12.789 1 96.25 87 ARG A C 1
ATOM 700 O O . ARG A 1 87 ? 12.617 -3.494 -12.539 1 96.25 87 ARG A O 1
ATOM 707 N N . ALA A 1 88 ? 13.555 -5.43 -11.898 1 96.75 88 ALA A N 1
ATOM 708 C CA . ALA A 1 88 ? 13.633 -5.039 -10.492 1 96.75 88 ALA A CA 1
ATOM 709 C C . ALA A 1 88 ? 14.609 -3.879 -10.305 1 96.75 88 ALA A C 1
ATOM 711 O O . ALA A 1 88 ? 14.328 -2.938 -9.555 1 96.75 88 ALA A O 1
ATOM 712 N N . GLN A 1 89 ? 15.703 -3.969 -10.969 1 97.44 89 GLN A N 1
ATOM 713 C CA . GLN A 1 89 ? 16.688 -2.896 -10.883 1 97.44 89 GLN A CA 1
ATOM 714 C C . GLN A 1 89 ? 16.109 -1.57 -11.359 1 97.44 89 GLN A C 1
ATOM 716 O O . GLN A 1 89 ? 16.297 -0.536 -10.719 1 97.44 89 GLN A O 1
ATOM 721 N N . ASN A 1 90 ? 15.469 -1.592 -12.438 1 97.69 90 ASN A N 1
ATOM 722 C CA . ASN A 1 90 ? 14.844 -0.385 -12.977 1 97.69 90 ASN A CA 1
ATOM 723 C C . ASN A 1 90 ? 13.758 0.146 -12.047 1 97.69 90 ASN A C 1
ATOM 725 O O . ASN A 1 90 ? 13.609 1.359 -11.891 1 97.69 90 ASN A O 1
ATOM 729 N N . ALA A 1 91 ? 13.008 -0.749 -11.5 1 97.06 91 ALA A N 1
ATOM 730 C CA . ALA A 1 91 ? 11.992 -0.336 -10.531 1 97.06 91 ALA A CA 1
ATOM 731 C C . ALA A 1 91 ? 12.625 0.387 -9.344 1 97.06 91 ALA A C 1
ATOM 733 O O . ALA A 1 91 ? 12.141 1.441 -8.922 1 97.06 91 ALA A O 1
ATOM 734 N N . MET A 1 92 ? 13.711 -0.155 -8.859 1 97.06 92 MET A N 1
ATOM 735 C CA . MET A 1 92 ? 14.391 0.445 -7.715 1 97.06 92 MET A CA 1
ATOM 736 C C . MET A 1 92 ? 14.93 1.827 -8.062 1 97.06 92 MET A C 1
ATOM 738 O O . MET A 1 92 ? 14.859 2.748 -7.25 1 97.06 92 MET A O 1
ATOM 742 N N . ALA A 1 93 ? 15.461 1.9 -9.25 1 97.19 93 ALA A N 1
ATOM 743 C CA . ALA A 1 93 ? 15.969 3.191 -9.711 1 97.19 93 ALA A CA 1
ATOM 744 C C . ALA A 1 93 ? 14.852 4.234 -9.75 1 97.19 93 ALA A C 1
ATOM 746 O O . ALA A 1 93 ? 15.047 5.371 -9.312 1 97.19 93 ALA A O 1
ATOM 747 N N . GLU A 1 94 ? 13.727 3.863 -10.242 1 96.69 94 GLU A N 1
ATOM 748 C CA . GLU A 1 94 ? 12.594 4.773 -10.312 1 96.69 94 GLU A CA 1
ATOM 749 C C . GLU A 1 94 ? 12.078 5.129 -8.914 1 96.69 94 GLU A C 1
ATOM 751 O O . GLU A 1 94 ? 11.789 6.293 -8.633 1 96.69 94 GLU A O 1
ATOM 756 N N . VAL A 1 95 ? 11.953 4.172 -8.047 1 95.31 95 VAL A N 1
ATOM 757 C CA . VAL A 1 95 ? 11.508 4.402 -6.676 1 95.31 95 VAL A CA 1
ATOM 758 C C . VAL A 1 95 ? 12.453 5.379 -5.977 1 95.31 95 VAL A C 1
ATOM 760 O O . VAL A 1 95 ? 12.008 6.25 -5.227 1 95.31 95 VAL A O 1
ATOM 763 N N . GLN A 1 96 ? 13.688 5.184 -6.223 1 93.62 96 GLN A N 1
ATOM 764 C CA . GLN A 1 96 ? 14.688 6.055 -5.617 1 93.62 96 GLN A CA 1
ATOM 765 C C . GLN A 1 96 ? 14.469 7.512 -6.016 1 93.62 96 GLN A C 1
ATOM 767 O O . GLN A 1 96 ? 14.789 8.422 -5.254 1 93.62 96 GLN A O 1
ATOM 772 N N . GLU A 1 97 ? 13.898 7.727 -7.152 1 93 97 GLU A N 1
ATOM 773 C CA . GLU A 1 97 ? 13.625 9.078 -7.633 1 93 97 GLU A CA 1
ATOM 774 C C . GLU A 1 97 ? 12.508 9.734 -6.828 1 93 97 GLU A C 1
ATOM 776 O O . GLU A 1 97 ? 12.469 10.961 -6.699 1 93 97 GLU A O 1
ATOM 781 N N . TYR A 1 98 ? 11.625 8.922 -6.25 1 89.62 98 TYR A N 1
ATOM 782 C CA . TYR A 1 98 ? 10.438 9.453 -5.594 1 89.62 98 TYR A CA 1
ATOM 783 C C . TYR A 1 98 ? 10.625 9.508 -4.082 1 89.62 98 TYR A C 1
ATOM 785 O O . TYR A 1 98 ? 9.82 10.109 -3.369 1 89.62 98 TYR A O 1
ATOM 793 N N . THR A 1 99 ? 11.609 8.812 -3.559 1 89.62 99 THR A N 1
ATOM 794 C CA . THR A 1 99 ? 11.727 8.656 -2.113 1 89.62 99 THR A CA 1
ATOM 795 C C . THR A 1 99 ? 13.031 9.266 -1.607 1 89.62 99 THR A C 1
ATOM 797 O O . THR A 1 99 ? 14.023 9.32 -2.34 1 89.62 99 THR A O 1
ATOM 800 N N . SER A 1 100 ? 12.961 9.727 -0.342 1 84.06 100 SER A N 1
ATOM 801 C CA . SER A 1 100 ? 14.148 10.312 0.275 1 84.06 100 SER A CA 1
ATOM 802 C C . SER A 1 100 ? 15.008 9.25 0.942 1 84.06 100 SER A C 1
ATOM 804 O O . SER A 1 100 ? 16.172 9.484 1.246 1 84.06 100 SER A O 1
ATOM 806 N N . PHE A 1 101 ? 14.477 8.289 1.197 1 90.56 101 PHE A N 1
ATOM 807 C CA . PHE A 1 101 ? 15.164 7.16 1.824 1 90.56 101 PHE A CA 1
ATOM 808 C C . PHE A 1 101 ? 14.688 5.84 1.232 1 90.56 101 PHE A C 1
ATOM 810 O O . PHE A 1 101 ? 13.484 5.582 1.167 1 90.56 101 PHE A O 1
ATOM 817 N N . LEU A 1 102 ? 15.602 5.016 0.726 1 94.12 102 LEU A N 1
ATOM 818 C CA . LEU A 1 102 ? 15.32 3.695 0.17 1 94.12 102 LEU A CA 1
ATOM 819 C C . LEU A 1 102 ? 16.422 2.709 0.521 1 94.12 102 LEU A C 1
ATOM 821 O O . LEU A 1 102 ? 17.609 3.01 0.34 1 94.12 102 LEU A O 1
ATOM 825 N N . ARG A 1 103 ? 16.078 1.531 1.068 1 95 103 ARG A N 1
ATOM 826 C CA . ARG A 1 103 ? 17.031 0.469 1.377 1 95 103 ARG A CA 1
ATOM 827 C C . ARG A 1 103 ? 16.5 -0.889 0.934 1 95 103 ARG A C 1
ATOM 829 O O . ARG A 1 103 ? 15.328 -1.21 1.167 1 95 103 ARG A O 1
ATOM 836 N N . VAL A 1 104 ? 17.312 -1.562 0.256 1 96.38 104 VAL A N 1
ATOM 837 C CA . VAL A 1 104 ? 17.031 -2.971 0.006 1 96.38 104 VAL A CA 1
ATOM 838 C C . VAL A 1 104 ? 17.453 -3.805 1.214 1 96.38 104 VAL A C 1
ATOM 840 O O . VAL A 1 104 ? 18.625 -3.826 1.582 1 96.38 104 VAL A O 1
ATOM 843 N N . LEU A 1 105 ? 16.562 -4.418 1.839 1 97 105 LEU A N 1
ATOM 844 C CA . LEU A 1 105 ? 16.844 -5.184 3.049 1 97 105 LEU A CA 1
ATOM 845 C C . LEU A 1 105 ? 17.453 -6.539 2.707 1 97 105 LEU A C 1
ATOM 847 O O . LEU A 1 105 ? 18.281 -7.055 3.457 1 97 105 LEU A O 1
ATOM 851 N N . GLY A 1 106 ? 16.922 -7.141 1.633 1 96.12 106 GLY A N 1
ATOM 852 C CA . GLY A 1 106 ? 17.469 -8.406 1.185 1 96.12 106 GLY A CA 1
ATOM 853 C C . GLY A 1 106 ? 16.719 -9 0.006 1 96.12 106 GLY A C 1
ATOM 854 O O . GLY A 1 106 ? 15.586 -8.602 -0.274 1 96.12 106 GLY A O 1
ATOM 855 N N . SER A 1 107 ? 17.359 -9.781 -0.724 1 95.44 107 SER A N 1
ATOM 856 C CA . SER A 1 107 ? 16.844 -10.586 -1.822 1 95.44 107 SER A CA 1
ATOM 857 C C . SER A 1 107 ? 17.141 -12.07 -1.622 1 95.44 107 SER A C 1
ATOM 859 O O . SER A 1 107 ? 18.312 -12.461 -1.551 1 95.44 107 SER A O 1
ATOM 861 N N . TYR A 1 108 ? 16.125 -12.844 -1.505 1 93.56 108 TYR A N 1
ATOM 862 C CA . TYR A 1 108 ? 16.312 -14.227 -1.067 1 93.56 108 TYR A CA 1
ATOM 863 C C . TYR A 1 108 ? 15.5 -15.188 -1.935 1 93.56 108 TYR A C 1
ATOM 865 O O . TYR A 1 108 ? 14.43 -14.82 -2.441 1 93.56 108 TYR A O 1
ATOM 873 N N . PRO A 1 109 ? 16.125 -16.438 -2.127 1 90.44 109 PRO A N 1
ATOM 874 C CA . PRO A 1 109 ? 15.32 -17.453 -2.824 1 90.44 109 PRO A CA 1
ATOM 875 C C . PRO A 1 109 ? 14.094 -17.891 -2.027 1 90.44 109 PRO A C 1
ATOM 877 O O . PRO A 1 109 ? 14.133 -17.938 -0.794 1 90.44 109 PRO A O 1
ATOM 880 N N . ILE A 1 110 ? 13.016 -17.859 -2.713 1 80.81 110 ILE A N 1
ATOM 881 C CA . ILE A 1 110 ? 11.805 -18.359 -2.074 1 80.81 110 ILE A CA 1
ATOM 882 C C . ILE A 1 110 ? 11.734 -19.891 -2.223 1 80.81 110 ILE A C 1
ATOM 884 O O . ILE A 1 110 ? 12.047 -20.422 -3.285 1 80.81 110 ILE A O 1
ATOM 888 N N . ASP A 1 111 ? 11.93 -20.703 -1.124 1 64.81 111 ASP A N 1
ATOM 889 C CA . ASP A 1 111 ? 11.867 -22.156 -1.173 1 64.81 111 ASP A CA 1
ATOM 890 C C . ASP A 1 111 ? 10.508 -22.625 -1.683 1 64.81 111 ASP A C 1
ATOM 892 O O . ASP A 1 111 ? 9.477 -22.297 -1.102 1 64.81 111 ASP A O 1
ATOM 896 N N . MET A 1 112 ? 10.305 -22.625 -2.945 1 54.22 112 MET A N 1
ATOM 897 C CA . MET A 1 112 ? 9.094 -23.344 -3.338 1 54.22 112 MET A CA 1
ATOM 898 C C . MET A 1 112 ? 9.172 -24.812 -2.939 1 54.22 112 MET A C 1
ATOM 900 O O . MET A 1 112 ? 9.328 -25.688 -3.797 1 54.22 112 MET A O 1
ATOM 904 N N . ASN A 1 113 ? 10.047 -25.203 -2.062 1 49.5 113 ASN A N 1
ATOM 905 C CA . ASN A 1 113 ? 10.094 -26.656 -1.85 1 49.5 113 ASN A CA 1
ATOM 906 C C . ASN A 1 113 ? 8.758 -27.188 -1.351 1 49.5 113 ASN A C 1
ATOM 908 O O . ASN A 1 113 ? 8.25 -26.75 -0.317 1 49.5 113 ASN A O 1
ATOM 912 N N . PRO A 1 114 ? 7.922 -27.766 -2.174 1 45.56 114 PRO A N 1
ATOM 913 C CA . PRO A 1 114 ? 6.852 -28.609 -1.624 1 45.56 114 PRO A CA 1
ATOM 914 C C . PRO A 1 114 ? 7.336 -29.516 -0.5 1 45.56 114 PRO A C 1
ATOM 916 O O . PRO A 1 114 ? 8.359 -30.203 -0.645 1 45.56 114 PRO A O 1
ATOM 919 N N . THR A 1 115 ? 7.383 -29.047 0.729 1 40 115 THR A N 1
ATOM 920 C CA . THR A 1 115 ? 7.602 -30.141 1.681 1 40 115 THR A CA 1
ATOM 921 C C . THR A 1 115 ? 6.855 -31.391 1.249 1 40 115 THR A C 1
ATOM 923 O O . THR A 1 115 ? 5.633 -31.375 1.099 1 40 115 THR A O 1
ATOM 926 N N . ARG A 1 116 ? 7.402 -32.25 0.405 1 36.94 116 ARG A N 1
ATOM 927 C CA . ARG A 1 116 ? 7.012 -33.656 0.311 1 36.94 116 ARG A CA 1
ATOM 928 C C . ARG A 1 116 ? 6.738 -34.25 1.691 1 36.94 116 ARG A C 1
ATOM 930 O O . ARG A 1 116 ? 7.645 -34.344 2.525 1 36.94 116 ARG A O 1
ATOM 937 N N . GLU A 1 117 ? 5.727 -33.781 2.504 1 30.75 117 GLU A N 1
ATOM 938 C CA . GLU A 1 117 ? 5.254 -34.906 3.305 1 30.75 117 GLU A CA 1
ATOM 939 C C . GLU A 1 117 ? 4.738 -36.031 2.418 1 30.75 117 GLU A C 1
ATOM 941 O O . GLU A 1 1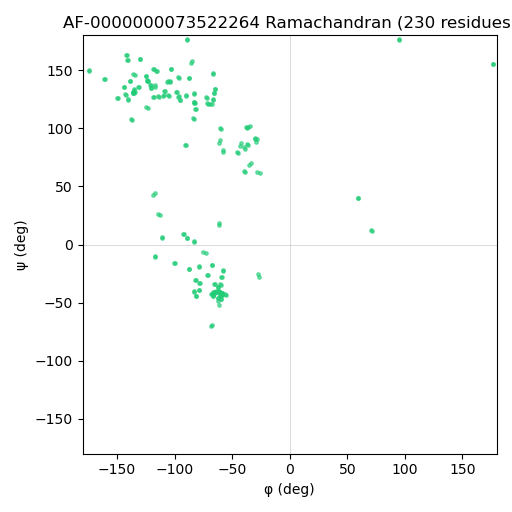17 ? 4.172 -35.781 1.354 1 30.75 117 GLU A O 1
ATOM 946 N N . MET B 1 1 ? -32.062 33.969 29.688 1 33.62 1 MET B N 1
ATOM 947 C CA . MET B 1 1 ? -32.156 33.188 28.438 1 33.62 1 MET B CA 1
ATOM 948 C C . MET B 1 1 ? -30.766 32.938 27.859 1 33.62 1 MET B C 1
ATOM 950 O O . MET B 1 1 ? -30.094 33.875 27.406 1 33.62 1 MET B O 1
ATOM 954 N N . LEU B 1 2 ? -29.953 32.125 28.422 1 37.97 2 LEU B N 1
ATOM 955 C CA . LEU B 1 2 ? -28.562 31.875 28.062 1 37.97 2 LEU B CA 1
ATOM 956 C C . LEU B 1 2 ? -28.453 31.359 26.641 1 37.97 2 LEU B C 1
ATOM 958 O O . LEU B 1 2 ? -29.125 30.391 26.281 1 37.97 2 LEU B O 1
ATOM 962 N N . ALA B 1 3 ? -28.312 32.219 25.594 1 42.62 3 ALA B N 1
ATOM 963 C CA . ALA B 1 3 ? -28.094 31.859 24.188 1 42.62 3 ALA B CA 1
ATOM 964 C C . ALA B 1 3 ? -27.156 30.672 24.062 1 42.62 3 ALA B C 1
ATOM 966 O O . ALA B 1 3 ? -26.047 30.672 24.609 1 42.62 3 ALA B O 1
ATOM 967 N N . ARG B 1 4 ? -27.672 29.469 24.219 1 43.41 4 ARG B N 1
ATOM 968 C CA . ARG B 1 4 ? -26.844 28.297 23.891 1 43.41 4 ARG B CA 1
ATOM 969 C C . ARG B 1 4 ? -26.109 28.484 22.578 1 43.41 4 ARG B C 1
ATOM 971 O O . ARG B 1 4 ? -26.719 28.812 21.562 1 43.41 4 ARG B O 1
ATOM 978 N N . VAL B 1 5 ? -25 29.25 22.609 1 43.81 5 VAL B N 1
ATOM 979 C CA . VAL B 1 5 ? -24.172 29.281 21.422 1 43.81 5 VAL B CA 1
ATOM 980 C C . VAL B 1 5 ? -24.188 27.906 20.75 1 43.81 5 VAL B C 1
ATOM 982 O O . VAL B 1 5 ? -23.922 26.891 21.391 1 43.81 5 VAL B O 1
ATOM 985 N N . PRO B 1 6 ? -24.953 27.781 19.688 1 43.16 6 PRO B N 1
ATOM 986 C CA . PRO B 1 6 ? -24.891 26.484 19 1 43.16 6 PRO B CA 1
ATOM 987 C C . PRO B 1 6 ? -23.484 25.906 18.969 1 43.16 6 PRO B C 1
ATOM 989 O O . PRO B 1 6 ? -22.5 26.641 18.875 1 43.16 6 PRO B O 1
ATOM 992 N N . ILE B 1 7 ? -23.141 24.953 19.812 1 43.22 7 ILE B N 1
ATOM 993 C CA . ILE B 1 7 ? -21.922 24.203 19.547 1 43.22 7 ILE B CA 1
ATOM 994 C C . ILE B 1 7 ? -21.75 24.016 18.047 1 43.22 7 ILE B C 1
ATOM 996 O O . ILE B 1 7 ? -22.578 23.391 17.391 1 43.22 7 ILE B O 1
ATOM 1000 N N . VAL B 1 8 ? -21.484 25.109 17.359 1 43.66 8 VAL B N 1
ATOM 1001 C CA . VAL B 1 8 ? -21.062 24.828 15.984 1 43.66 8 VAL B CA 1
ATOM 1002 C C . VAL B 1 8 ? -20.375 23.469 15.906 1 43.66 8 VAL B C 1
ATOM 1004 O O . VAL B 1 8 ? -19.438 23.203 16.656 1 43.66 8 VAL B O 1
ATOM 1007 N N . PRO B 1 9 ? -21.031 22.453 15.672 1 42.06 9 PRO B N 1
ATOM 1008 C CA . PRO B 1 9 ? -20.25 21.234 15.5 1 42.06 9 PRO B CA 1
ATOM 1009 C C . PRO B 1 9 ? -18.859 21.516 14.93 1 42.06 9 PRO B C 1
ATOM 1011 O O . PRO B 1 9 ? -18.703 22.359 14.047 1 42.06 9 PRO B O 1
ATOM 1014 N N . ARG B 1 10 ? -17.797 21.75 15.664 1 43.88 10 ARG B N 1
ATOM 1015 C CA . ARG B 1 10 ? -16.438 21.922 15.148 1 43.88 10 ARG B CA 1
ATOM 1016 C C . ARG B 1 10 ? -16.25 21.141 13.852 1 43.88 10 ARG B C 1
ATOM 1018 O O . ARG B 1 10 ? -16.156 19.922 13.859 1 43.88 10 ARG B O 1
ATOM 1025 N N . THR B 1 11 ? -16.938 21.391 12.773 1 50.28 11 THR B N 1
ATOM 1026 C CA . THR B 1 11 ? -16.844 20.938 11.391 1 50.28 11 THR B CA 1
ATOM 1027 C C . THR B 1 11 ? -15.398 20.562 11.055 1 50.28 11 THR B C 1
ATOM 1029 O O . THR B 1 11 ? -15.148 19.922 10.031 1 50.28 11 THR 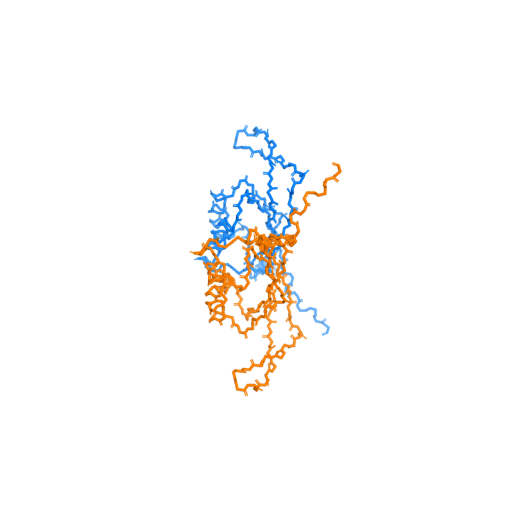B O 1
ATOM 1032 N N . ASP B 1 12 ? -14.445 21.125 11.75 1 57.41 12 ASP B N 1
ATOM 1033 C CA . ASP B 1 12 ? -13.031 21.047 11.422 1 57.41 12 ASP B CA 1
ATOM 1034 C C . ASP B 1 12 ? -12.422 19.75 11.953 1 57.41 12 ASP B C 1
ATOM 1036 O O . ASP B 1 12 ? -11.195 19.594 11.984 1 57.41 12 ASP B O 1
ATOM 1040 N N . GLN B 1 13 ? -13.266 18.938 12.555 1 72.44 13 GLN B N 1
ATOM 1041 C CA . GLN B 1 13 ? -12.703 17.75 13.172 1 72.44 13 GLN B CA 1
ATOM 1042 C C . GLN B 1 13 ? -12.188 16.766 12.117 1 72.44 13 GLN B C 1
ATOM 1044 O O . GLN B 1 13 ? -12.898 16.453 11.156 1 72.44 13 GLN B O 1
ATOM 1049 N N . ALA B 1 14 ? -10.969 16.531 12.25 1 86.31 14 ALA B N 1
ATOM 1050 C CA . ALA B 1 14 ? -10.367 15.547 11.344 1 86.31 14 ALA B CA 1
ATOM 1051 C C . ALA B 1 14 ? -10.922 14.148 11.602 1 86.31 14 ALA B C 1
ATOM 1053 O O . ALA B 1 14 ? -11.242 13.797 12.742 1 86.31 14 ALA B O 1
ATOM 1054 N N . TYR B 1 15 ? -11.438 13.539 10.586 1 93.69 15 TYR B N 1
ATOM 1055 C CA . TYR B 1 15 ? -11.93 12.172 10.656 1 93.69 15 TYR B CA 1
ATOM 1056 C C . TYR B 1 15 ? -10.938 11.203 10.023 1 93.69 15 TYR B C 1
ATOM 1058 O O . TYR B 1 15 ? -10.141 11.594 9.164 1 93.69 15 TYR B O 1
ATOM 1066 N N . LYS B 1 16 ? -10.992 10.031 10.547 1 95.56 16 LYS B N 1
ATOM 1067 C CA . LYS B 1 16 ? -10.281 8.898 9.961 1 95.56 16 LYS B CA 1
ATOM 1068 C C . LYS B 1 16 ? -11.25 7.773 9.602 1 95.56 16 LYS B C 1
ATOM 1070 O O . LYS B 1 16 ? -12.188 7.488 10.352 1 95.56 16 LYS B O 1
ATOM 1075 N N . THR B 1 17 ? -11.07 7.188 8.469 1 97.38 17 THR B N 1
ATOM 1076 C CA . THR B 1 17 ? -11.859 6.035 8.047 1 97.38 17 THR B CA 1
ATOM 1077 C C . THR B 1 17 ? -10.953 4.832 7.781 1 97.38 17 THR B C 1
ATOM 1079 O O . THR B 1 17 ? -9.891 4.969 7.18 1 97.38 17 THR B O 1
ATOM 1082 N N . SER B 1 18 ? -11.359 3.676 8.281 1 97.75 18 SER B N 1
ATOM 1083 C CA . SER B 1 18 ? -10.656 2.414 8.062 1 97.75 18 SER B CA 1
ATOM 1084 C C . SER B 1 18 ? -11.445 1.497 7.137 1 97.75 18 SER B C 1
ATOM 1086 O O . SER B 1 18 ? -12.648 1.314 7.312 1 97.75 18 SER B O 1
ATOM 1088 N N . ILE B 1 19 ? -10.68 0.982 6.164 1 97.69 19 ILE B N 1
ATOM 1089 C CA . ILE B 1 19 ? -11.336 0.054 5.25 1 97.69 19 ILE B CA 1
ATOM 1090 C C . ILE B 1 19 ? -10.5 -1.218 5.117 1 97.69 19 ILE B C 1
ATOM 1092 O O . ILE B 1 19 ? -9.32 -1.228 5.457 1 97.69 19 ILE B O 1
ATOM 1096 N N . VAL B 1 20 ? -11.172 -2.279 4.668 1 95.75 20 VAL B N 1
ATOM 1097 C CA . VAL B 1 20 ? -10.5 -3.518 4.277 1 95.75 20 VAL B CA 1
ATOM 1098 C C . VAL B 1 20 ? -11.016 -3.973 2.914 1 95.75 20 VAL B C 1
ATOM 1100 O O . VAL B 1 20 ? -12.211 -3.863 2.627 1 95.75 20 VAL B O 1
ATOM 1103 N N . PHE B 1 21 ? -10.094 -4.379 2.049 1 93.75 21 PHE B N 1
ATOM 1104 C CA . PHE B 1 21 ? -10.477 -4.93 0.752 1 93.75 21 PHE B CA 1
ATOM 1105 C C . PHE B 1 21 ? -9.57 -6.086 0.363 1 93.75 21 PHE B C 1
ATOM 1107 O O . PHE B 1 21 ? -8.555 -6.34 1.023 1 93.75 21 PHE B O 1
ATOM 1114 N N . ALA B 1 22 ? -10.055 -6.789 -0.561 1 88.88 22 ALA B N 1
ATOM 1115 C CA . ALA B 1 22 ? -9.297 -7.973 -0.958 1 88.88 22 ALA B CA 1
ATOM 1116 C C . ALA B 1 22 ? -8.992 -7.953 -2.451 1 88.88 22 ALA B C 1
ATOM 1118 O O . ALA B 1 22 ? -9.719 -7.336 -3.234 1 88.88 22 ALA B O 1
ATOM 1119 N N . GLN B 1 23 ? -7.828 -8.477 -2.682 1 78.19 23 GLN B N 1
ATOM 1120 C CA . GLN B 1 23 ? -7.406 -8.68 -4.062 1 78.19 23 GLN B CA 1
ATOM 1121 C C . GLN B 1 23 ? -7.199 -10.156 -4.367 1 78.19 23 GLN B C 1
ATOM 1123 O O . GLN B 1 23 ? -6.738 -10.914 -3.51 1 78.19 23 GLN B O 1
ATOM 1128 N N . ASP B 1 24 ? -7.688 -10.602 -5.516 1 71 24 ASP B N 1
ATOM 1129 C CA . ASP B 1 24 ? -7.504 -12 -5.883 1 71 24 ASP B CA 1
ATOM 1130 C C . ASP B 1 24 ? -6.035 -12.312 -6.164 1 71 24 ASP B C 1
ATOM 1132 O O . ASP B 1 24 ? -5.469 -13.242 -5.594 1 71 24 ASP B O 1
ATOM 1136 N N . LYS B 1 25 ? -5.496 -11.75 -7.301 1 62.38 25 LYS B N 1
ATOM 1137 C CA . LYS B 1 25 ? -4.109 -12.055 -7.652 1 62.38 25 LYS B CA 1
ATOM 1138 C C . LYS B 1 25 ? -3.361 -10.797 -8.078 1 62.38 25 LYS B C 1
ATOM 1140 O O . LYS B 1 25 ? -3.92 -9.938 -8.766 1 62.38 25 LYS B O 1
ATOM 1145 N N . GLY B 1 26 ? -2.158 -10.703 -7.422 1 62.22 26 GLY B N 1
ATOM 1146 C CA . GLY B 1 26 ? -1.235 -9.781 -8.055 1 62.22 26 GLY B CA 1
ATOM 1147 C C . GLY B 1 26 ? -1.281 -8.383 -7.461 1 62.22 26 GLY B C 1
ATOM 1148 O O . GLY B 1 26 ? -1.815 -8.188 -6.367 1 62.22 26 GLY B O 1
ATOM 1149 N N . THR B 1 27 ? -0.401 -7.398 -7.891 1 63.69 27 THR B N 1
ATOM 1150 C CA . THR B 1 27 ? -0.204 -6.027 -7.438 1 63.69 27 THR B CA 1
ATOM 1151 C C . THR B 1 27 ? -1.066 -5.059 -8.242 1 63.69 27 THR B C 1
ATOM 1153 O O . THR B 1 27 ? -1.035 -3.85 -8.016 1 63.69 27 THR B O 1
ATOM 1156 N N . SER B 1 28 ? -2.012 -5.508 -9.094 1 72.94 28 SER B N 1
ATOM 1157 C CA . SER B 1 28 ? -2.693 -4.582 -10 1 72.94 28 SER B CA 1
ATOM 1158 C C . SER B 1 28 ? -3.842 -3.869 -9.289 1 72.94 28 SER B C 1
ATOM 1160 O O . SER B 1 28 ? -4.055 -2.672 -9.492 1 72.94 28 SER B O 1
ATOM 1162 N N . VAL B 1 29 ? -4.391 -4.527 -8.375 1 83.25 29 VAL B N 1
ATOM 1163 C CA . VAL B 1 29 ? -5.586 -3.947 -7.773 1 83.25 29 VAL B CA 1
ATOM 1164 C C . VAL B 1 29 ? -5.184 -2.869 -6.766 1 83.25 29 VAL B C 1
ATOM 1166 O O . VAL B 1 29 ? -5.828 -1.82 -6.684 1 83.25 29 VAL B O 1
ATOM 1169 N N . LEU B 1 30 ? -4.039 -3.08 -6.117 1 89.06 30 LEU B N 1
ATOM 1170 C CA . LEU B 1 30 ? -3.629 -2.131 -5.086 1 89.06 30 LEU B CA 1
ATOM 1171 C C . LEU B 1 30 ? -3.268 -0.783 -5.703 1 89.06 30 LEU B C 1
ATOM 1173 O O . LEU B 1 30 ? -3.629 0.266 -5.164 1 89.06 30 LEU B O 1
ATOM 1177 N N . TYR B 1 31 ? -2.568 -0.844 -6.789 1 86.88 31 TYR B N 1
ATOM 1178 C CA . TYR B 1 31 ? -2.197 0.389 -7.473 1 86.88 31 TYR B CA 1
ATOM 1179 C C . TYR B 1 31 ? -3.434 1.188 -7.867 1 86.88 31 TYR B C 1
ATOM 1181 O O . TYR B 1 31 ? -3.471 2.41 -7.695 1 86.88 31 TYR B O 1
ATOM 1189 N N . LYS B 1 32 ? -4.426 0.559 -8.352 1 90.12 32 LYS B N 1
ATOM 1190 C CA . LYS B 1 32 ? -5.66 1.22 -8.758 1 90.12 32 LYS B CA 1
ATOM 1191 C C . LYS B 1 32 ? -6.391 1.815 -7.559 1 90.12 32 LYS B C 1
ATOM 1193 O O . LYS B 1 32 ? -6.898 2.938 -7.629 1 90.12 32 LYS B O 1
ATOM 1198 N N . VAL B 1 33 ? -6.402 1.096 -6.535 1 93 33 VAL B N 1
ATOM 1199 C CA . VAL B 1 33 ? -7.055 1.563 -5.32 1 93 33 VAL B CA 1
ATOM 1200 C C . VAL B 1 33 ? -6.363 2.826 -4.812 1 93 33 VAL B C 1
ATOM 1202 O O . VAL B 1 33 ? -7.02 3.822 -4.504 1 93 33 VAL B O 1
ATOM 1205 N N . LEU B 1 34 ? -5.062 2.797 -4.789 1 92 34 LEU B N 1
ATOM 1206 C CA . LEU B 1 34 ? -4.316 3.949 -4.297 1 92 34 LEU B CA 1
ATOM 1207 C C . LEU B 1 34 ? -4.512 5.152 -5.211 1 92 34 LEU B C 1
ATOM 1209 O O . LEU B 1 34 ? -4.531 6.297 -4.746 1 92 34 LEU B O 1
ATOM 1213 N N . SER B 1 35 ? -4.648 4.895 -6.445 1 91.5 35 SER B N 1
ATOM 1214 C CA . SER B 1 35 ? -4.898 5.984 -7.387 1 91.5 35 SER B CA 1
ATOM 1215 C C . SER B 1 35 ? -6.219 6.684 -7.078 1 91.5 35 SER B C 1
ATOM 1217 O O . SER B 1 35 ? -6.332 7.902 -7.234 1 91.5 35 SER B O 1
ATOM 1219 N N . ALA B 1 36 ? -7.207 5.93 -6.664 1 93.94 36 ALA B N 1
ATOM 1220 C CA . ALA B 1 36 ? -8.516 6.492 -6.332 1 93.94 36 ALA B CA 1
ATOM 1221 C C . ALA B 1 36 ? -8.398 7.508 -5.199 1 93.94 36 ALA B C 1
ATOM 1223 O O . ALA B 1 36 ? -9.125 8.508 -5.176 1 93.94 36 ALA B O 1
ATOM 1224 N N . PHE B 1 37 ? -7.496 7.277 -4.277 1 94.19 37 PHE B N 1
ATOM 1225 C CA . PHE B 1 37 ? -7.297 8.195 -3.164 1 94.19 37 PHE B CA 1
ATOM 1226 C C . PHE B 1 37 ? -6.426 9.375 -3.58 1 94.19 37 PHE B C 1
ATOM 1228 O O . PHE B 1 37 ? -6.727 10.523 -3.256 1 94.19 37 PHE B O 1
ATOM 1235 N N . ALA B 1 38 ? -5.383 9.031 -4.293 1 90.62 38 ALA B N 1
ATOM 1236 C CA . ALA B 1 38 ? -4.426 10.062 -4.691 1 90.62 38 ALA B CA 1
ATOM 1237 C C . ALA B 1 38 ? -5.098 11.125 -5.562 1 90.62 38 ALA B C 1
ATOM 1239 O O . ALA B 1 38 ? -4.863 12.32 -5.387 1 90.62 38 ALA B O 1
ATOM 1240 N N . PHE B 1 39 ? -5.945 10.773 -6.465 1 91.88 39 PHE B N 1
ATOM 1241 C CA . PHE B 1 39 ? -6.602 11.68 -7.398 1 91.88 39 PHE B CA 1
ATOM 1242 C C . PHE B 1 39 ? -7.562 12.609 -6.668 1 91.88 39 PHE B C 1
ATOM 1244 O O . PHE B 1 39 ? -7.945 13.656 -7.195 1 91.88 39 PHE B O 1
ATOM 1251 N N . ARG B 1 40 ? -7.91 12.25 -5.492 1 93.88 40 ARG B N 1
ATOM 1252 C CA . ARG B 1 40 ? -8.867 13.039 -4.727 1 93.88 40 ARG B CA 1
ATOM 1253 C C . ARG B 1 40 ? -8.195 13.727 -3.545 1 93.88 40 ARG B C 1
ATOM 1255 O O . ARG B 1 40 ? -8.867 14.266 -2.666 1 93.88 40 ARG B O 1
ATOM 1262 N N . ASN B 1 41 ? -6.934 13.602 -3.49 1 90.88 41 ASN B N 1
ATOM 1263 C CA . ASN B 1 41 ? -6.121 14.227 -2.451 1 90.88 41 ASN B CA 1
ATOM 1264 C C . ASN B 1 41 ? -6.535 13.758 -1.06 1 90.88 41 ASN B C 1
ATOM 1266 O O . ASN B 1 41 ? -6.656 14.57 -0.138 1 90.88 41 ASN B O 1
ATOM 1270 N N . ILE B 1 42 ? -6.824 12.492 -1.006 1 92.62 42 ILE B N 1
ATOM 1271 C CA . ILE B 1 42 ? -7.125 11.898 0.29 1 92.62 42 ILE B CA 1
ATOM 1272 C C . ILE B 1 42 ? -5.867 11.258 0.869 1 92.62 42 ILE B C 1
ATOM 1274 O O . ILE B 1 42 ? -5.258 10.391 0.235 1 92.62 42 ILE B O 1
ATOM 1278 N N . ARG B 1 43 ? -5.543 11.68 2.041 1 88.88 43 ARG B N 1
ATOM 1279 C CA . ARG B 1 43 ? -4.312 11.219 2.674 1 88.88 43 ARG B CA 1
ATOM 1280 C C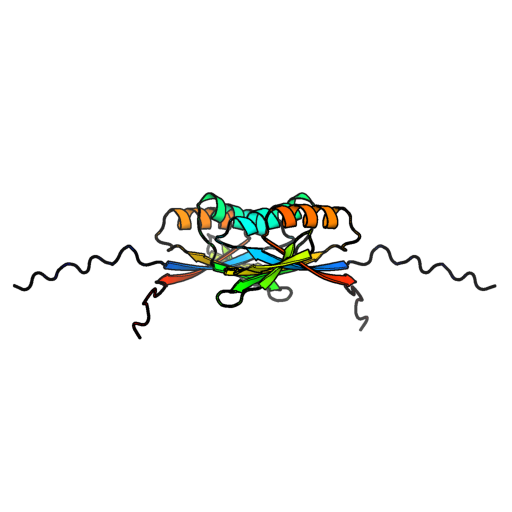 . ARG B 1 43 ? -4.52 9.875 3.361 1 88.88 43 ARG B C 1
ATOM 1282 O O . ARG B 1 43 ? -5.469 9.703 4.125 1 88.88 43 ARG B O 1
ATOM 1289 N N . LEU B 1 44 ? -3.605 8.922 3.064 1 92.25 44 LEU B N 1
ATOM 1290 C CA . LEU B 1 44 ? -3.609 7.648 3.779 1 92.25 44 LEU B CA 1
ATOM 1291 C C . LEU B 1 44 ? -2.773 7.738 5.055 1 92.25 44 LEU B C 1
ATOM 1293 O O . LEU B 1 44 ? -1.708 8.359 5.059 1 92.25 44 LEU B O 1
ATOM 1297 N N . THR B 1 45 ? -3.207 7.094 6.082 1 89.75 45 THR B N 1
ATOM 1298 C CA . THR B 1 45 ? -2.467 7.129 7.336 1 89.75 45 THR B CA 1
ATOM 1299 C C . THR B 1 45 ? -1.97 5.738 7.711 1 89.75 45 THR B C 1
ATOM 1301 O O . THR B 1 45 ? -1.117 5.59 8.594 1 89.75 45 THR B O 1
ATOM 1304 N N . LYS B 1 46 ? -2.471 4.758 6.984 1 93.12 46 LYS B N 1
ATOM 1305 C CA . LYS B 1 46 ? -2.041 3.383 7.223 1 93.12 46 LYS B CA 1
ATOM 1306 C C . LYS B 1 46 ? -2.346 2.494 6.02 1 93.12 46 LYS B C 1
ATOM 1308 O O . LYS B 1 46 ? -3.387 2.646 5.379 1 93.12 46 LYS B O 1
ATOM 1313 N N . ILE B 1 47 ? -1.476 1.582 5.715 1 94 47 ILE B N 1
ATOM 1314 C CA . ILE B 1 47 ? -1.733 0.508 4.762 1 94 47 ILE B CA 1
ATOM 1315 C C . ILE B 1 47 ? -1.038 -0.77 5.223 1 94 47 ILE B C 1
ATOM 1317 O O . ILE B 1 47 ? 0.111 -0.732 5.668 1 94 47 ILE B O 1
ATOM 1321 N N . GLU B 1 48 ? -1.745 -1.872 5.152 1 95.31 48 GLU B N 1
ATOM 1322 C CA . GLU B 1 48 ? -1.21 -3.164 5.57 1 95.31 48 GLU B CA 1
ATOM 1323 C C . GLU B 1 48 ? -1.816 -4.305 4.754 1 95.31 48 GLU B C 1
ATOM 1325 O O . GLU B 1 48 ? -3.037 -4.383 4.598 1 95.31 48 GLU B O 1
ATOM 1330 N N . SER B 1 49 ? -0.928 -5.059 4.199 1 93.19 49 SER B N 1
ATOM 1331 C CA . SER B 1 49 ? -1.397 -6.27 3.537 1 93.19 49 SER B CA 1
ATOM 1332 C C . SER B 1 49 ? -1.282 -7.48 4.457 1 93.19 49 SER B C 1
ATOM 1334 O O . SER B 1 49 ? -0.328 -7.594 5.23 1 93.19 49 SER B O 1
ATOM 1336 N N . ARG B 1 50 ? -2.27 -8.406 4.359 1 92.12 50 ARG B N 1
ATOM 1337 C CA . ARG B 1 50 ? -2.246 -9.672 5.09 1 92.12 50 ARG B CA 1
ATOM 1338 C C . ARG B 1 50 ? -2.65 -10.836 4.191 1 92.12 50 ARG B C 1
ATOM 1340 O O . ARG B 1 50 ? -3.646 -10.75 3.467 1 92.12 50 ARG B O 1
ATOM 1347 N N . PRO B 1 51 ? -1.784 -11.859 4.34 1 87.25 51 PRO B N 1
ATOM 1348 C CA . PRO B 1 51 ? -2.189 -13.039 3.576 1 87.25 51 PRO B CA 1
ATOM 1349 C C . PRO B 1 51 ? -3.504 -13.641 4.07 1 87.25 51 PRO B C 1
ATOM 1351 O O . PRO B 1 51 ? -3.77 -13.648 5.277 1 87.25 51 PRO B O 1
ATOM 1354 N N . ASN B 1 52 ? -4.344 -13.93 3.064 1 83.06 52 ASN B N 1
ATOM 1355 C CA . ASN B 1 52 ? -5.594 -14.617 3.379 1 83.06 52 ASN B CA 1
ATOM 1356 C C . ASN B 1 52 ? -5.68 -15.969 2.674 1 83.06 52 ASN B C 1
ATOM 1358 O O . ASN B 1 52 ? -6.59 -16.203 1.88 1 83.06 52 ASN B O 1
ATOM 1362 N N . ARG B 1 53 ? -4.848 -16.875 2.49 1 70.88 53 ARG B N 1
ATOM 1363 C CA . ARG B 1 53 ? -4.785 -18.078 1.676 1 70.88 53 ARG B CA 1
ATOM 1364 C C . ARG B 1 53 ? -5.879 -19.062 2.068 1 70.88 53 ARG B C 1
ATOM 1366 O O . ARG B 1 53 ? -6.551 -19.625 1.205 1 70.88 53 ARG B O 1
ATOM 1373 N N . ASN B 1 54 ? -6.086 -19.359 3.238 1 66.94 54 ASN B N 1
ATOM 1374 C CA . ASN B 1 54 ? -6.883 -20.547 3.533 1 66.94 54 ASN B CA 1
ATOM 1375 C C . ASN B 1 54 ? -8.195 -20.188 4.219 1 66.94 54 ASN B C 1
ATOM 1377 O O . ASN B 1 54 ? -8.766 -20.984 4.953 1 66.94 54 ASN B O 1
ATOM 1381 N N . ARG B 1 55 ? -8.625 -19.016 3.969 1 74.94 55 ARG B N 1
ATOM 1382 C CA . ARG B 1 55 ? -9.891 -18.688 4.621 1 74.94 55 ARG B CA 1
ATOM 1383 C C . ARG B 1 55 ? -10.82 -17.953 3.664 1 74.94 55 ARG B C 1
ATOM 1385 O O . ARG B 1 55 ? -10.547 -16.812 3.262 1 74.94 55 ARG B O 1
ATOM 1392 N N . PRO B 1 56 ? -11.82 -18.734 3.27 1 82.94 56 PRO B N 1
ATOM 1393 C CA . PRO B 1 56 ? -12.773 -18.031 2.408 1 82.94 56 PRO B CA 1
ATOM 1394 C C . PRO B 1 56 ? -13.539 -16.938 3.148 1 82.94 56 PRO B C 1
ATOM 1396 O O . PRO B 1 56 ? -13.766 -17.047 4.355 1 82.94 56 PRO B O 1
ATOM 1399 N N . ILE B 1 57 ? -13.875 -15.891 2.508 1 82.38 57 ILE B N 1
ATOM 1400 C CA . ILE B 1 57 ? -14.68 -14.805 3.041 1 82.38 57 ILE B CA 1
ATOM 1401 C C . ILE B 1 57 ? -16.062 -14.812 2.383 1 82.38 57 ILE B C 1
ATOM 1403 O O . ILE B 1 57 ? -16.172 -14.984 1.168 1 82.38 57 ILE B O 1
ATOM 1407 N N . ARG B 1 58 ? -17.016 -14.781 3.23 1 85.81 58 ARG B N 1
ATOM 1408 C CA . ARG B 1 58 ? -18.359 -14.672 2.686 1 85.81 58 ARG B CA 1
ATOM 1409 C C . ARG B 1 58 ? -18.625 -13.281 2.117 1 85.81 58 ARG B C 1
ATOM 1411 O O . ARG B 1 58 ? -18.484 -12.281 2.826 1 85.81 58 ARG B O 1
ATOM 1418 N N . VAL B 1 59 ? -18.953 -13.211 0.869 1 84.12 59 VAL B N 1
ATOM 1419 C CA . VAL B 1 59 ? -19.266 -11.945 0.213 1 84.12 59 VAL B CA 1
ATOM 1420 C C . VAL B 1 59 ? -20.734 -11.922 -0.208 1 84.12 59 VAL B C 1
ATOM 1422 O O . VAL B 1 59 ? -21.234 -12.883 -0.806 1 84.12 59 VAL B O 1
ATOM 1425 N N . VAL B 1 60 ? -21.281 -10.906 0.213 1 83 60 VAL B N 1
ATOM 1426 C CA . VAL B 1 60 ? -22.703 -10.773 -0.138 1 83 60 VAL B CA 1
ATOM 1427 C C . VAL B 1 60 ? -22.844 -9.844 -1.341 1 83 60 VAL B C 1
ATOM 1429 O O . VAL B 1 60 ? -22.203 -8.789 -1.401 1 83 60 VAL B O 1
ATOM 1432 N N . ASN B 1 61 ? -23.609 -10.281 -2.348 1 79.06 61 ASN B N 1
ATOM 1433 C CA . ASN B 1 61 ? -23.859 -9.422 -3.5 1 79.06 61 ASN B CA 1
ATOM 1434 C C . ASN B 1 61 ? -25.094 -8.547 -3.287 1 79.06 61 ASN B C 1
ATOM 1436 O O . ASN B 1 61 ? -25.656 -8.508 -2.188 1 79.06 61 ASN B O 1
ATOM 1440 N N . ASP B 1 62 ? -25.281 -7.688 -4.344 1 76.44 62 ASP B N 1
ATOM 1441 C CA . ASP B 1 62 ? -26.375 -6.73 -4.215 1 76.44 62 ASP B CA 1
ATOM 1442 C C . ASP B 1 62 ? -27.703 -7.449 -4.004 1 76.44 62 ASP B C 1
ATOM 1444 O O . ASP B 1 62 ? -28.656 -6.867 -3.48 1 76.44 62 ASP B O 1
ATOM 1448 N N . ALA B 1 63 ? -27.828 -8.727 -4.391 1 85.06 63 ALA B N 1
ATOM 1449 C CA . ALA B 1 63 ? -29.047 -9.523 -4.238 1 85.06 63 ALA B CA 1
ATOM 1450 C C . ALA B 1 63 ? -29.062 -10.242 -2.891 1 85.06 63 ALA B C 1
ATOM 1452 O O . ALA B 1 63 ? -29.906 -11.109 -2.654 1 85.06 63 ALA B O 1
ATOM 1453 N N . ASN B 1 64 ? -28.094 -9.961 -2.09 1 82.44 64 ASN B N 1
ATOM 1454 C CA . ASN B 1 64 ? -27.984 -10.516 -0.747 1 82.44 64 ASN B CA 1
ATOM 1455 C C . ASN B 1 64 ? -27.625 -12 -0.782 1 82.44 64 ASN B C 1
ATOM 1457 O O . ASN B 1 64 ? -28 -12.758 0.12 1 82.44 64 ASN B O 1
ATOM 1461 N N . ILE B 1 65 ? -27.266 -12.484 -1.814 1 85 65 ILE B N 1
ATOM 1462 C CA . ILE B 1 65 ? -26.781 -13.859 -1.94 1 85 65 ILE B CA 1
ATOM 1463 C C . ILE B 1 65 ? -25.312 -13.93 -1.543 1 85 65 ILE B C 1
ATOM 1465 O O . ILE B 1 65 ? -24.484 -13.203 -2.09 1 85 65 ILE B O 1
ATOM 1469 N N . GLY B 1 66 ? -25.016 -14.789 -0.512 1 83.31 66 GLY B N 1
ATOM 1470 C CA . GLY B 1 66 ? -23.656 -14.93 -0.015 1 83.31 66 GLY B CA 1
ATOM 1471 C C . GLY B 1 66 ? -22.859 -16.016 -0.726 1 83.31 66 GLY B C 1
ATOM 1472 O O . GLY B 1 66 ? -23.406 -17.062 -1.06 1 83.31 66 GLY B O 1
ATOM 1473 N N . THR B 1 67 ? -21.734 -15.672 -1.185 1 85.69 67 THR B N 1
ATOM 1474 C CA . THR B 1 67 ? -20.828 -16.641 -1.786 1 85.69 67 THR B CA 1
ATOM 1475 C C . THR B 1 67 ? -19.469 -16.625 -1.08 1 85.69 67 THR B C 1
ATOM 1477 O O . THR B 1 67 ? -19.016 -15.586 -0.622 1 85.69 67 THR B O 1
ATOM 1480 N N . ALA B 1 68 ? -19 -17.844 -0.965 1 85.81 68 ALA B N 1
ATOM 1481 C CA . ALA B 1 68 ? -17.672 -17.953 -0.37 1 85.81 68 ALA B CA 1
ATOM 1482 C C . ALA B 1 68 ? -16.578 -17.719 -1.412 1 85.81 68 ALA B C 1
ATOM 1484 O O . ALA B 1 68 ? -16.594 -18.328 -2.48 1 85.81 68 ALA B O 1
ATOM 1485 N N . LYS B 1 69 ? -15.828 -16.766 -1.073 1 85.56 69 LYS B N 1
ATOM 1486 C CA . LYS B 1 69 ? -14.742 -16.438 -1.998 1 85.56 69 LYS B CA 1
ATOM 1487 C C . LYS B 1 69 ? -13.391 -16.516 -1.301 1 85.56 69 LYS B C 1
ATOM 1489 O O . LYS B 1 69 ? -13.266 -16.125 -0.135 1 85.56 69 LYS B O 1
ATOM 1494 N N . HIS B 1 70 ? -12.438 -17.047 -2.092 1 83.94 70 HIS B N 1
ATOM 1495 C CA . HIS B 1 70 ? -11.062 -17.109 -1.604 1 83.94 70 HIS B CA 1
ATOM 1496 C C . HIS B 1 70 ? -10.242 -15.93 -2.131 1 83.94 70 HIS B C 1
ATOM 1498 O O . HIS B 1 70 ? -10.305 -15.609 -3.32 1 83.94 70 HIS B O 1
ATOM 1504 N N . PHE B 1 71 ? -9.641 -15.289 -1.128 1 82 71 PHE B N 1
ATOM 1505 C CA . PHE B 1 71 ? -8.758 -14.195 -1.502 1 82 71 PHE B CA 1
ATOM 1506 C C . PHE B 1 71 ? -7.316 -14.5 -1.107 1 82 71 PHE B C 1
ATOM 1508 O O . PHE B 1 71 ? -7.074 -15.211 -0.126 1 82 71 PHE B O 1
ATOM 1515 N N . GLU B 1 72 ? -6.438 -13.945 -1.911 1 79.94 72 GLU B N 1
ATOM 1516 C CA . GLU B 1 72 ? -5.031 -14.188 -1.617 1 79.94 72 GLU B CA 1
ATOM 1517 C C . GLU B 1 72 ? -4.512 -13.219 -0.555 1 79.94 72 GLU B C 1
ATOM 1519 O O . GLU B 1 72 ? -3.748 -13.617 0.329 1 79.94 72 GLU B O 1
ATOM 1524 N N . TYR B 1 73 ? -4.945 -12.039 -0.704 1 86.19 73 TYR B N 1
ATOM 1525 C CA . TYR B 1 73 ? -4.469 -11.008 0.211 1 86.19 73 TYR B CA 1
ATOM 1526 C C . TYR B 1 73 ? -5.609 -10.086 0.633 1 86.19 73 TYR B C 1
ATOM 1528 O O . TYR B 1 73 ? -6.516 -9.805 -0.154 1 86.19 73 TYR B O 1
ATOM 1536 N N . MET B 1 74 ? -5.559 -9.727 1.898 1 91.88 74 MET B N 1
ATOM 1537 C CA . MET B 1 74 ? -6.383 -8.648 2.426 1 91.88 74 MET B CA 1
ATOM 1538 C C . MET B 1 74 ? -5.559 -7.379 2.633 1 91.88 74 MET B C 1
ATOM 1540 O O . MET B 1 74 ? -4.406 -7.449 3.072 1 91.88 74 MET B O 1
ATOM 1544 N N . PHE B 1 75 ? -6.176 -6.262 2.311 1 94.44 75 PHE B N 1
ATOM 1545 C CA . PHE B 1 75 ? -5.523 -4.977 2.521 1 94.44 75 PHE B CA 1
ATOM 1546 C C . PHE B 1 75 ? -6.32 -4.117 3.496 1 94.44 75 PHE B C 1
ATOM 1548 O O . PHE B 1 75 ? -7.527 -3.924 3.318 1 94.44 75 PHE B O 1
ATOM 1555 N N . TYR B 1 76 ? -5.66 -3.656 4.492 1 96.06 76 TYR B N 1
ATOM 1556 C CA . TYR B 1 76 ? -6.219 -2.713 5.457 1 96.06 76 TYR B CA 1
ATOM 1557 C C . TYR B 1 76 ? -5.66 -1.312 5.234 1 96.06 76 TYR B C 1
ATOM 1559 O O . TYR B 1 76 ? -4.445 -1.12 5.191 1 96.06 76 TYR B O 1
ATOM 1567 N N . VAL B 1 77 ? -6.566 -0.352 5.125 1 95.88 77 VAL B N 1
ATOM 1568 C CA . VAL B 1 77 ? -6.145 1.008 4.805 1 95.88 77 VAL B CA 1
ATOM 1569 C C . VAL B 1 77 ? -6.883 2.002 5.695 1 95.88 77 VAL B C 1
ATOM 1571 O O . VAL B 1 77 ? -8.094 1.889 5.891 1 95.88 77 VAL B O 1
ATOM 1574 N N . ASP B 1 78 ? -6.152 2.904 6.297 1 95.19 78 ASP B N 1
ATOM 1575 C CA . ASP B 1 78 ? -6.727 4.074 6.949 1 95.19 78 ASP B CA 1
ATOM 1576 C C . ASP B 1 78 ? -6.48 5.34 6.129 1 95.19 78 ASP B C 1
ATOM 1578 O O . ASP B 1 78 ? -5.387 5.535 5.594 1 95.19 78 ASP B O 1
ATOM 1582 N N . PHE B 1 79 ? -7.477 6.176 6.07 1 94.38 79 PHE B N 1
ATOM 1583 C CA . PHE B 1 79 ? -7.289 7.438 5.367 1 94.38 79 PHE B CA 1
ATOM 1584 C C . PHE B 1 79 ? -7.984 8.578 6.102 1 94.38 79 PHE B C 1
ATOM 1586 O O . PHE B 1 79 ? -8.891 8.344 6.902 1 94.38 79 PHE B O 1
ATOM 1593 N N . GLU B 1 80 ? -7.527 9.789 5.824 1 92.88 80 GLU B N 1
ATOM 1594 C CA . GLU B 1 80 ? -8 10.984 6.516 1 92.88 80 GLU B CA 1
ATOM 1595 C C . GLU B 1 80 ? -9.195 11.594 5.793 1 92.88 80 GLU B C 1
ATOM 1597 O O . GLU B 1 80 ? -9.062 12.6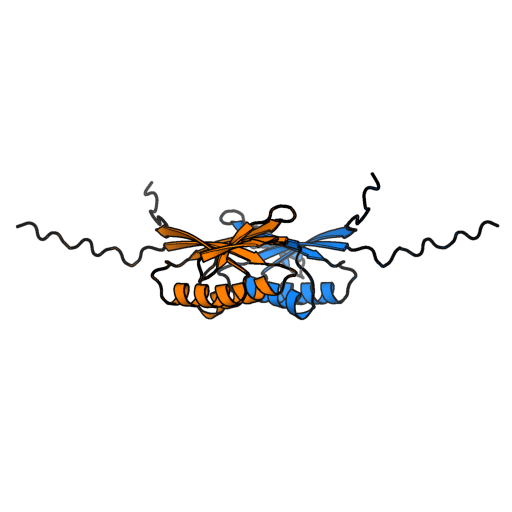02 5.098 1 92.88 80 GLU B O 1
ATOM 1602 N N . ALA B 1 81 ? -10.312 11.117 6.09 1 95 81 ALA B N 1
ATOM 1603 C CA . ALA B 1 81 ? -11.594 11.633 5.617 1 95 81 ALA B CA 1
ATOM 1604 C C . ALA B 1 81 ? -12.758 10.906 6.273 1 95 81 ALA B C 1
ATOM 1606 O O . ALA B 1 81 ? -12.641 9.734 6.645 1 95 81 ALA B O 1
ATOM 1607 N N . SER B 1 82 ? -13.797 11.625 6.406 1 95.69 82 SER B N 1
ATOM 1608 C CA . SER B 1 82 ? -15.047 11.008 6.848 1 95.69 82 SER B CA 1
ATOM 1609 C C . SER B 1 82 ? -15.82 10.43 5.668 1 95.69 82 SER B C 1
ATOM 1611 O O . SER B 1 82 ? -15.695 10.906 4.539 1 95.69 82 SER B O 1
ATOM 1613 N N . MET B 1 83 ? -16.641 9.484 6.012 1 94.94 83 MET B N 1
ATOM 1614 C CA . MET B 1 83 ? -17.5 8.945 4.957 1 94.94 83 MET B CA 1
ATOM 1615 C C . MET B 1 83 ? -18.594 9.938 4.59 1 94.94 83 MET B C 1
ATOM 1617 O O . MET B 1 83 ? -19.297 9.75 3.588 1 94.94 83 MET B O 1
ATOM 1621 N N . ALA B 1 84 ? -18.688 10.984 5.324 1 94.88 84 ALA B N 1
ATOM 1622 C CA . ALA B 1 84 ? -19.594 12.062 4.949 1 94.88 84 ALA B CA 1
ATOM 1623 C C . ALA B 1 84 ? -18.984 12.938 3.857 1 94.88 84 ALA B C 1
ATOM 1625 O O . ALA B 1 84 ? -19.703 13.711 3.207 1 94.88 84 ALA B O 1
ATOM 1626 N N . ASP B 1 85 ? -17.781 12.891 3.691 1 95.12 85 ASP B N 1
ATOM 1627 C CA . ASP B 1 85 ? -17.062 13.609 2.648 1 95.12 85 ASP B CA 1
ATOM 1628 C C . ASP B 1 85 ? -17.312 13 1.274 1 95.12 85 ASP B C 1
ATOM 1630 O O . ASP B 1 85 ? -17.094 11.805 1.066 1 95.12 85 ASP B O 1
ATOM 1634 N N . VAL B 1 86 ? -17.75 13.812 0.331 1 96.5 86 VAL B N 1
ATOM 1635 C CA . VAL B 1 86 ? -18.094 13.344 -1.004 1 96.5 86 VAL B CA 1
ATOM 1636 C C . VAL B 1 86 ? -16.875 12.734 -1.683 1 96.5 86 VAL B C 1
ATOM 1638 O O . VAL B 1 86 ? -16.984 11.773 -2.439 1 96.5 86 VAL B O 1
ATOM 1641 N N . ARG B 1 87 ? -15.727 13.359 -1.487 1 96.19 87 ARG B N 1
ATOM 1642 C CA . ARG B 1 87 ? -14.508 12.812 -2.064 1 96.19 87 ARG B CA 1
ATOM 1643 C C . ARG B 1 87 ? -14.281 11.375 -1.609 1 96.19 87 ARG B C 1
ATOM 1645 O O . ARG B 1 87 ? -13.922 10.516 -2.414 1 96.19 87 ARG B O 1
ATOM 1652 N N . ALA B 1 88 ? -14.516 11.156 -0.345 1 96.75 88 ALA B N 1
ATOM 1653 C CA . ALA B 1 88 ? -14.352 9.812 0.22 1 96.75 88 ALA B CA 1
ATOM 1654 C C . ALA B 1 88 ? -15.375 8.844 -0.36 1 96.75 88 ALA B C 1
ATOM 1656 O O . ALA B 1 88 ? -15.039 7.703 -0.691 1 96.75 88 ALA B O 1
ATOM 1657 N N . GLN B 1 89 ? -16.562 9.312 -0.472 1 97.44 89 GLN B N 1
ATOM 1658 C CA . GLN B 1 89 ? -17.625 8.477 -1.047 1 97.44 89 GLN B CA 1
ATOM 1659 C C . GLN B 1 89 ? -17.281 8.062 -2.475 1 97.44 89 GLN B C 1
ATOM 1661 O O . GLN B 1 89 ? -17.438 6.902 -2.848 1 97.44 89 GLN B O 1
ATOM 1666 N N . ASN B 1 90 ? -16.859 8.969 -3.238 1 97.69 90 ASN B N 1
ATOM 1667 C CA . ASN B 1 90 ? -16.484 8.68 -4.621 1 97.69 90 ASN B CA 1
ATOM 1668 C C . ASN B 1 90 ? -15.289 7.73 -4.691 1 97.69 90 ASN B C 1
ATOM 1670 O O . ASN B 1 90 ? -15.234 6.859 -5.559 1 97.69 90 ASN B O 1
ATOM 1674 N N . ALA B 1 91 ? -14.344 7.945 -3.818 1 97.06 91 ALA B N 1
ATOM 1675 C CA . ALA B 1 91 ? -13.203 7.039 -3.76 1 97.06 91 ALA B CA 1
ATOM 1676 C C . ALA B 1 91 ? -13.648 5.609 -3.473 1 97.06 91 ALA B C 1
ATOM 1678 O O . ALA B 1 91 ? -13.203 4.664 -4.129 1 97.06 91 ALA B O 1
ATOM 1679 N N . MET B 1 92 ? -14.57 5.473 -2.545 1 97.06 92 MET B N 1
ATOM 1680 C CA . MET B 1 92 ? -15.055 4.148 -2.178 1 97.06 92 MET B CA 1
ATOM 1681 C C . MET B 1 92 ? -15.789 3.496 -3.342 1 97.06 92 MET B C 1
ATOM 1683 O O . MET B 1 92 ? -15.648 2.293 -3.574 1 97.06 92 MET B O 1
ATOM 1687 N N . ALA B 1 93 ? -16.562 4.305 -4.012 1 97.19 93 ALA B N 1
ATOM 1688 C CA . ALA B 1 93 ? -17.281 3.793 -5.18 1 97.19 93 ALA B CA 1
ATOM 1689 C C . ALA B 1 93 ? -16.297 3.277 -6.234 1 97.19 93 ALA B C 1
ATOM 1691 O O . ALA B 1 93 ? -16.516 2.207 -6.809 1 97.19 93 ALA B O 1
ATOM 1692 N N . GLU B 1 94 ? -15.273 3.992 -6.473 1 96.75 94 GLU B N 1
ATOM 1693 C CA . GLU B 1 94 ? -14.266 3.584 -7.449 1 96.75 94 GLU B CA 1
ATOM 1694 C C . GLU B 1 94 ? -13.523 2.334 -6.984 1 96.75 94 GLU B C 1
ATOM 1696 O O . GLU B 1 94 ? -13.297 1.41 -7.77 1 96.75 94 GLU B O 1
ATOM 1701 N N . VAL B 1 95 ? -13.125 2.277 -5.746 1 95.31 95 VAL B N 1
ATOM 1702 C CA . VAL B 1 95 ? -12.438 1.12 -5.188 1 95.31 95 VAL B CA 1
ATOM 1703 C C . VAL B 1 95 ? -13.312 -0.124 -5.328 1 95.31 95 VAL B C 1
ATOM 1705 O O . VAL B 1 95 ? -12.812 -1.209 -5.637 1 95.31 95 VAL B O 1
ATOM 1708 N N . GLN B 1 96 ? -14.555 0.067 -5.074 1 93.62 96 GLN B N 1
ATOM 1709 C CA . GLN B 1 96 ? -15.5 -1.042 -5.176 1 93.62 96 GLN B CA 1
ATOM 1710 C C . GLN B 1 96 ? -15.508 -1.63 -6.582 1 93.62 96 GLN B C 1
ATOM 1712 O O . GLN B 1 96 ? -15.758 -2.824 -6.762 1 93.62 96 GLN B O 1
ATOM 1717 N N . GLU B 1 97 ? -15.195 -0.835 -7.555 1 93.06 97 GLU B N 1
ATOM 1718 C CA . GLU B 1 97 ? -15.164 -1.293 -8.938 1 93.06 97 GLU B CA 1
ATOM 1719 C C . GLU B 1 97 ? -13.977 -2.219 -9.188 1 93.06 97 GLU B C 1
ATOM 1721 O O . GLU B 1 97 ? -14.031 -3.084 -10.07 1 93.06 97 GLU B O 1
ATOM 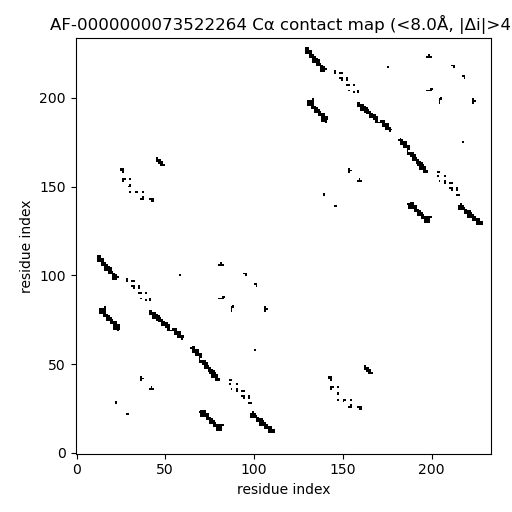1726 N N . TYR B 1 98 ? -12.914 -2.064 -8.406 1 89.62 98 TYR B N 1
ATOM 1727 C CA . TYR B 1 98 ? -11.672 -2.791 -8.664 1 89.62 98 TYR B CA 1
ATOM 1728 C C . TYR B 1 98 ? -11.555 -4.008 -7.75 1 89.62 98 TYR B C 1
ATOM 1730 O O . TYR B 1 98 ? -10.688 -4.863 -7.961 1 89.62 98 TYR B O 1
ATOM 1738 N N . THR B 1 99 ? -12.352 -4.07 -6.691 1 89.69 99 THR B N 1
ATOM 1739 C CA . THR B 1 99 ? -12.148 -5.102 -5.68 1 89.69 99 THR B CA 1
ATOM 1740 C C . THR B 1 99 ? -13.375 -6 -5.57 1 89.69 99 THR B C 1
ATOM 1742 O O . THR B 1 99 ? -14.5 -5.562 -5.84 1 89.69 99 THR B O 1
ATOM 1745 N N . SER B 1 100 ? -13.094 -7.258 -5.18 1 84.06 100 SER B N 1
ATOM 1746 C CA . SER B 1 100 ? -14.18 -8.219 -5.012 1 84.06 100 SER B CA 1
ATOM 1747 C C . SER B 1 100 ? -14.773 -8.141 -3.609 1 84.06 100 SER B C 1
ATOM 1749 O O . SER B 1 100 ? -15.875 -8.641 -3.369 1 84.06 100 SER B O 1
ATOM 1751 N N . PHE B 1 101 ? -14.109 -7.684 -2.836 1 90.56 101 PHE B N 1
ATOM 1752 C CA . PHE B 1 101 ? -14.531 -7.523 -1.449 1 90.56 101 PHE B CA 1
ATOM 1753 C C . PHE B 1 101 ? -14.055 -6.188 -0.888 1 90.56 101 PHE B C 1
ATOM 1755 O O . PHE B 1 101 ? -12.875 -5.859 -0.975 1 90.56 101 PHE B O 1
ATOM 1762 N N . LEU B 1 102 ? -14.961 -5.367 -0.364 1 94.19 102 LEU B N 1
ATOM 1763 C CA . LEU B 1 102 ? -14.672 -4.082 0.258 1 94.19 102 LEU B CA 1
ATOM 1764 C C . LEU B 1 102 ? -15.586 -3.838 1.457 1 94.19 102 LEU B C 1
ATOM 1766 O O . LEU B 1 102 ? -16.797 -4.004 1.361 1 94.19 102 LEU B O 1
ATOM 1770 N N . ARG B 1 103 ? -15.023 -3.477 2.629 1 95 103 ARG B N 1
ATOM 1771 C CA . ARG B 1 103 ? -15.781 -3.143 3.828 1 95 103 ARG B CA 1
ATOM 1772 C C . ARG B 1 103 ? -15.219 -1.893 4.5 1 95 103 ARG B C 1
ATOM 1774 O O . ARG B 1 103 ? -14 -1.755 4.652 1 95 103 ARG B O 1
ATOM 1781 N N . VAL B 1 104 ? -16.094 -1.037 4.777 1 96.38 104 VAL B N 1
ATOM 1782 C CA . VAL B 1 104 ? -15.727 0.072 5.652 1 96.38 104 VAL B CA 1
ATOM 1783 C C . VAL B 1 104 ? -15.805 -0.374 7.109 1 96.38 104 VAL B C 1
ATOM 1785 O O . VAL B 1 104 ? -16.875 -0.766 7.59 1 96.38 104 VAL B O 1
ATOM 1788 N N . LEU B 1 105 ? -14.75 -0.372 7.773 1 96.94 105 LEU B N 1
ATOM 1789 C CA . LEU B 1 105 ? -14.688 -0.847 9.148 1 96.94 105 LEU B CA 1
ATOM 1790 C C . LEU B 1 105 ? -15.219 0.209 10.117 1 96.94 105 LEU B C 1
ATOM 1792 O O . LEU B 1 105 ? -15.812 -0.124 11.141 1 96.94 105 LEU B O 1
ATOM 1796 N N . GLY B 1 106 ? -14.867 1.477 9.812 1 96.12 106 GLY B N 1
ATOM 1797 C CA . GLY B 1 106 ? -15.359 2.57 10.633 1 96.12 106 GLY B CA 1
ATOM 1798 C C . GLY B 1 106 ? -14.812 3.922 10.219 1 96.12 106 GLY B C 1
ATOM 1799 O O . GLY B 1 106 ? -13.805 4 9.516 1 96.12 106 GLY B O 1
ATOM 1800 N N . SER B 1 107 ? -15.508 4.91 10.523 1 95.44 107 SER B N 1
ATOM 1801 C CA . SER B 1 107 ? -15.141 6.316 10.367 1 95.44 107 SER B CA 1
ATOM 1802 C C . SER B 1 107 ? -15.258 7.062 11.695 1 95.44 107 SER B C 1
ATOM 1804 O O . SER B 1 107 ? -16.344 7.141 12.273 1 95.44 107 SER B O 1
ATOM 1806 N N . TYR B 1 108 ? -14.164 7.57 12.156 1 93.56 108 TYR B N 1
ATOM 1807 C CA . TYR B 1 108 ? -14.125 8.086 13.523 1 93.56 108 TYR B CA 1
ATOM 1808 C C . TYR B 1 108 ? -13.406 9.43 13.57 1 93.56 108 TYR B C 1
ATOM 1810 O O . TYR B 1 108 ? -12.5 9.688 12.781 1 93.56 108 TYR B O 1
ATOM 1818 N N . PRO B 1 109 ? -13.922 10.305 14.562 1 90.44 109 PRO B N 1
ATOM 1819 C CA . PRO B 1 109 ? -13.18 11.555 14.758 1 90.44 109 PRO B CA 1
ATOM 1820 C C . PRO B 1 109 ? -11.781 11.328 15.312 1 90.44 109 PRO B C 1
ATOM 1822 O O . PRO B 1 109 ? -11.562 10.391 16.078 1 90.44 109 PRO B O 1
ATOM 1825 N N . ILE B 1 110 ? -10.867 11.945 14.664 1 81 110 ILE B N 1
ATOM 1826 C CA . ILE B 1 110 ? -9.5 11.883 15.18 1 81 110 ILE B CA 1
ATOM 1827 C C . ILE B 1 110 ? -9.312 12.938 16.266 1 81 110 ILE B C 1
ATOM 1829 O O . ILE B 1 110 ? -9.789 14.07 16.125 1 81 110 ILE B O 1
ATOM 1833 N N . ASP B 1 111 ? -9.203 12.57 17.594 1 64.75 111 ASP B N 1
ATOM 1834 C CA . ASP B 1 111 ? -9 13.516 18.688 1 64.75 111 ASP B CA 1
ATOM 1835 C C . ASP B 1 111 ? -7.738 14.344 18.484 1 64.75 111 ASP B C 1
ATOM 1837 O O . ASP B 1 111 ? -6.641 13.797 18.359 1 64.75 111 ASP B O 1
ATOM 1841 N N . MET B 1 112 ? -7.801 15.344 17.672 1 54.16 112 MET B N 1
ATOM 1842 C CA . MET B 1 112 ? -6.629 16.203 17.75 1 54.16 112 MET B CA 1
ATOM 1843 C C . MET B 1 112 ? -6.477 16.812 19.141 1 54.16 112 MET B C 1
ATOM 1845 O O . MET B 1 112 ? -6.73 18 19.328 1 54.16 112 MET B O 1
ATOM 1849 N N . ASN B 1 113 ? -7.078 16.297 20.156 1 49.5 113 ASN B N 1
ATOM 1850 C CA . ASN B 1 113 ? -6.938 17.031 21.406 1 49.5 113 ASN B CA 1
ATOM 1851 C C . ASN B 1 113 ? -5.473 17.156 21.828 1 49.5 113 ASN B C 1
ATOM 1853 O O . ASN B 1 113 ? -4.785 16.141 21.984 1 49.5 113 ASN B O 1
ATOM 1857 N N . PRO B 1 114 ? -4.801 18.25 21.594 1 45.88 114 PRO B N 1
ATOM 1858 C CA . PRO B 1 114 ? -3.553 18.5 22.312 1 45.88 114 PRO B CA 1
ATOM 1859 C C . PRO B 1 114 ? -3.654 18.141 23.797 1 45.88 114 PRO B C 1
ATOM 1861 O O . PRO B 1 114 ? -4.625 18.516 24.469 1 45.88 114 PRO B O 1
ATOM 1864 N N . THR B 1 115 ? -3.404 16.906 24.172 1 39.84 115 THR B N 1
ATOM 1865 C CA . THR B 1 115 ? -3.27 16.828 25.625 1 39.84 115 THR B CA 1
ATOM 1866 C C . THR B 1 115 ? -2.58 18.078 26.172 1 39.84 115 THR B C 1
ATOM 1868 O O . THR B 1 115 ? -1.443 18.375 25.797 1 39.84 115 THR B O 1
ATOM 1871 N N . ARG B 1 116 ? -3.268 19.172 26.453 1 37.16 116 ARG B N 1
ATOM 1872 C CA . ARG B 1 116 ? -2.807 20.203 27.375 1 37.16 116 ARG B CA 1
ATOM 1873 C C . ARG B 1 116 ? -2.121 19.594 28.594 1 37.16 116 ARG B C 1
ATOM 1875 O O . ARG B 1 116 ? -2.754 18.875 29.375 1 37.16 116 ARG B O 1
ATOM 1882 N N . GLU B 1 117 ? -0.96 18.859 28.484 1 30.58 117 GLU B N 1
ATOM 1883 C CA . GLU B 1 117 ? -0.198 19.062 29.719 1 30.58 117 GLU B CA 1
ATOM 1884 C C . GLU B 1 117 ? 0.139 20.531 29.922 1 30.58 117 GLU B C 1
ATOM 1886 O O . GLU B 1 117 ? 0.342 21.281 28.953 1 30.58 117 GLU B O 1
#

InterPro domains:
  IPR002912 ACT domain [PS51671] (18-109)
  IPR018528 Prephenate dehydratase, conserved site [PS00858] (44-51)
  IPR045865 ACT-like domain [SSF55021] (9-110)

Secondary structure (DSSP, 8-state):
----------TTPPEEEEEEEEESSSSHHHHHHHHHHHTTTPPEEEEEEEE-TT-EEEEE-TT--EEEEE-SEEEEEEES--TTSHHHHHHHHHHHHH-SEEEEEEEEE--------/----------TTPPEEEEEEEEESSSSHHHHHHHHHHHTTTPPEEEEEEEE-TT-EEEEE-TT--EEEEE-SEEEEEEES--TTSHHHHHHHHHHHHH-SEEEEEEEEE--------